Protein AF-A0A1R2AXI7-F1 (afdb_monomer_lite)

Foldseek 3Di:
DDLVVLLVQCVVWDWDQLQPDPDPPQKWWKFFPLLVVQSCCCSVNPHDHPVDDSAAGACVQVPDLDHDPVGIITTDPSNVVSRCVVHNDYDIDMFGRDPSDTDSDWAWEWEEEPNPDTDIDTDHQQAFVVVVLVVVCVVVVHDSVFKWKWWADPVRDTHTDDHDRGGNVVVPDHHHTYMYIYTDDDPPPPPPPPPPDDDDDDDDDDDDDDDDDDPDDPDDDDDDDDDDDDDDDDDDDDDDDDDDPPVVVVVVVVVVVVVVVVVVVVVVVVVVVVVVVVVVVVVVVVVVD

Secondary structure (DSSP, 8-state):
--HHHHHHHHHHSPPB-GGG---S--EEEEEEHHHHHHHHHHHTSSS--------SB--GGG-SSS--GGGEEEE-HHHHHHHHHHH-BS--EEEEEETTEEE---EEEEEEETTEEEEEEEE-TTSBHHHHHHHHHHHTT--GGGEEEEEE-TT--EEEPPP-SSBTTTTT--TT-EEEEEE---S------------------SS-S-----------------------------------HHHHHHHHHHHHHHHHHHHHHHHHHHHHHHHHHHHHHHHHHHS--

Structure (mmCIF, N/CA/C/O backbone):
data_AF-A0A1R2AXI7-F1
#
_entry.id   AF-A0A1R2AXI7-F1
#
loop_
_atom_site.group_PDB
_atom_site.id
_atom_site.type_symbol
_atom_site.label_atom_id
_atom_site.label_alt_id
_atom_site.label_comp_id
_atom_site.label_asym_id
_atom_site.label_entity_id
_atom_site.label_seq_id
_atom_site.pdbx_PDB_ins_code
_atom_site.Cartn_x
_atom_site.Cartn_y
_atom_site.Cartn_z
_atom_site.occupancy
_atom_site.B_iso_or_equiv
_atom_site.auth_seq_id
_atom_site.auth_comp_id
_atom_site.auth_asym_id
_atom_site.auth_atom_id
_atom_site.pdbx_PDB_model_num
ATOM 1 N N . MET A 1 1 ? 21.998 12.317 -14.230 1.00 77.62 1 MET A N 1
ATOM 2 C CA . MET A 1 1 ? 22.363 11.295 -13.225 1.00 77.62 1 MET A CA 1
ATOM 3 C C . MET A 1 1 ? 22.871 10.063 -13.954 1.00 77.62 1 MET A C 1
ATOM 5 O O . MET A 1 1 ? 22.280 9.721 -14.970 1.00 77.62 1 MET A O 1
ATOM 9 N N . ASP A 1 2 ? 23.938 9.435 -13.465 1.00 90.31 2 ASP A N 1
ATOM 10 C CA . ASP A 1 2 ? 24.559 8.255 -14.083 1.00 90.31 2 ASP A CA 1
ATOM 11 C C . ASP A 1 2 ? 23.604 7.040 -14.104 1.00 90.31 2 ASP A C 1
ATOM 13 O O . ASP A 1 2 ? 22.980 6.707 -13.092 1.00 90.31 2 ASP A O 1
ATOM 17 N N . LEU A 1 3 ? 23.478 6.388 -15.265 1.00 90.81 3 LEU A N 1
ATOM 18 C CA . LEU A 1 3 ? 22.616 5.219 -15.475 1.00 90.81 3 LEU A CA 1
ATOM 19 C C . LEU A 1 3 ? 23.109 3.986 -14.712 1.00 90.81 3 LEU A C 1
ATOM 21 O O . LEU A 1 3 ? 22.293 3.178 -14.261 1.00 90.81 3 LEU A O 1
ATOM 25 N N . SER A 1 4 ? 24.424 3.858 -14.519 1.00 90.06 4 SER A N 1
ATOM 26 C CA . SER A 1 4 ? 25.018 2.768 -13.742 1.00 90.06 4 SER A CA 1
ATOM 27 C C . SER A 1 4 ? 24.584 2.840 -12.273 1.00 90.06 4 SER A C 1
ATOM 29 O O . SER A 1 4 ? 24.169 1.831 -11.696 1.00 90.06 4 SER A O 1
ATOM 31 N N . ILE A 1 5 ? 24.550 4.054 -11.712 1.00 92.56 5 ILE A N 1
ATOM 32 C CA . ILE A 1 5 ? 24.070 4.328 -10.354 1.00 92.56 5 ILE A CA 1
ATOM 33 C C . ILE A 1 5 ? 22.578 4.009 -10.247 1.00 92.56 5 ILE A C 1
ATOM 35 O O . ILE A 1 5 ? 22.169 3.306 -9.323 1.00 92.56 5 ILE A O 1
ATOM 39 N N . GLN A 1 6 ? 21.759 4.458 -11.206 1.00 92.38 6 GLN A N 1
ATOM 40 C CA . GLN A 1 6 ? 20.322 4.152 -11.201 1.00 92.38 6 GLN A CA 1
ATOM 41 C C . GLN A 1 6 ? 20.060 2.641 -11.198 1.00 92.38 6 GLN A C 1
ATOM 43 O O . GLN A 1 6 ? 19.229 2.148 -10.429 1.00 92.38 6 GLN A O 1
ATOM 48 N N . LYS A 1 7 ? 20.801 1.898 -12.028 1.00 91.75 7 LYS A N 1
ATOM 49 C CA . LYS A 1 7 ? 20.721 0.438 -12.109 1.00 91.75 7 LYS A CA 1
ATOM 50 C C . LYS A 1 7 ? 21.139 -0.219 -10.795 1.00 91.75 7 LYS A C 1
ATOM 52 O O . LYS A 1 7 ? 20.404 -1.073 -10.308 1.00 91.75 7 LYS A O 1
ATOM 57 N N . SER A 1 8 ? 22.269 0.189 -10.215 1.00 93.25 8 SER A N 1
ATOM 58 C CA . SER A 1 8 ? 22.769 -0.353 -8.943 1.00 93.25 8 SER A CA 1
ATOM 59 C C . SER A 1 8 ? 21.760 -0.155 -7.813 1.00 93.25 8 SER A C 1
ATOM 61 O O . SER A 1 8 ? 21.325 -1.122 -7.193 1.00 93.25 8 SER A O 1
ATOM 63 N N . LEU A 1 9 ? 21.285 1.077 -7.626 1.00 93.25 9 LEU A N 1
ATOM 64 C CA . LEU A 1 9 ? 20.302 1.402 -6.593 1.00 93.25 9 LEU A CA 1
ATOM 65 C C . LEU A 1 9 ? 18.975 0.654 -6.805 1.00 93.25 9 LEU A C 1
ATOM 67 O O . LEU A 1 9 ? 18.306 0.267 -5.854 1.00 93.25 9 LEU A O 1
ATOM 71 N N . THR A 1 10 ? 18.564 0.417 -8.046 1.00 93.06 10 THR A N 1
ATOM 72 C CA . THR A 1 10 ? 17.334 -0.348 -8.305 1.00 93.06 10 THR A CA 1
ATOM 73 C C . THR A 1 10 ? 17.532 -1.852 -8.081 1.00 93.06 10 THR A C 1
ATOM 75 O O . THR A 1 10 ? 16.575 -2.553 -7.775 1.00 93.06 10 THR A O 1
ATOM 78 N N . LYS A 1 11 ? 18.762 -2.373 -8.186 1.00 93.19 11 LYS A N 1
ATOM 79 C CA . LYS A 1 11 ? 19.083 -3.769 -7.837 1.00 93.19 11 LYS A CA 1
ATOM 80 C C . LYS A 1 11 ? 19.120 -4.022 -6.330 1.00 93.19 11 LYS A C 1
ATOM 82 O O . LYS A 1 11 ? 18.802 -5.128 -5.920 1.00 93.19 11 LYS A O 1
ATOM 87 N N . GLU A 1 12 ? 19.463 -3.020 -5.522 1.00 91.56 12 GLU A N 1
ATOM 88 C CA . GLU A 1 12 ? 19.395 -3.115 -4.051 1.00 91.56 12 GLU A CA 1
ATOM 89 C C . GLU A 1 12 ? 17.963 -3.323 -3.537 1.00 91.56 12 GLU A C 1
ATOM 91 O O . GLU A 1 12 ? 17.759 -3.916 -2.483 1.00 91.56 12 GLU A O 1
ATOM 96 N N . ALA A 1 13 ? 16.970 -2.811 -4.267 1.00 89.94 13 ALA A N 1
ATOM 97 C CA . ALA A 1 13 ? 15.555 -2.916 -3.932 1.00 89.94 13 ALA A CA 1
ATOM 98 C C . ALA A 1 13 ? 14.754 -3.234 -5.211 1.00 89.94 13 ALA A C 1
ATOM 100 O O . ALA A 1 13 ? 14.132 -2.338 -5.797 1.00 89.94 13 ALA A O 1
ATOM 101 N N . PRO A 1 14 ? 14.817 -4.488 -5.692 1.00 91.94 14 PRO A N 1
ATOM 102 C CA . PRO A 1 14 ? 14.241 -4.871 -6.974 1.00 91.94 14 PRO A CA 1
ATOM 103 C C . PRO A 1 14 ? 12.705 -4.850 -6.942 1.00 91.94 14 PRO A C 1
ATOM 105 O O . PRO A 1 14 ? 12.103 -4.772 -5.865 1.00 91.94 14 PRO A O 1
ATOM 108 N N . PRO A 1 15 ? 12.052 -4.926 -8.116 1.00 92.62 15 PRO A N 1
ATOM 109 C CA . PRO A 1 15 ? 10.625 -5.199 -8.192 1.00 92.62 15 PRO A CA 1
ATOM 110 C C . PRO A 1 15 ? 10.227 -6.433 -7.382 1.00 92.62 15 PRO A C 1
ATOM 112 O O . PRO A 1 15 ? 10.963 -7.415 -7.300 1.00 92.62 15 PRO A O 1
ATOM 115 N N . ILE A 1 16 ? 9.046 -6.352 -6.785 1.00 91.19 16 ILE A N 1
ATOM 116 C CA . ILE A 1 16 ? 8.474 -7.373 -5.920 1.00 91.19 16 ILE A CA 1
ATOM 117 C C . ILE A 1 16 ? 7.647 -8.334 -6.766 1.00 91.19 16 ILE A C 1
ATOM 119 O O . ILE A 1 16 ? 6.799 -7.902 -7.549 1.00 91.19 16 ILE A O 1
ATOM 123 N N . VAL A 1 17 ? 7.855 -9.626 -6.537 1.00 88.12 17 VAL A N 1
ATOM 124 C CA . VAL A 1 17 ? 6.959 -10.697 -6.973 1.00 88.12 17 VAL A CA 1
ATOM 125 C C . VAL A 1 17 ? 6.031 -11.003 -5.789 1.00 88.12 17 VAL A C 1
ATOM 127 O O . VAL A 1 17 ? 6.539 -11.436 -4.751 1.00 88.12 17 VAL A O 1
ATOM 130 N N . PRO A 1 18 ? 4.719 -10.700 -5.869 1.00 84.94 18 PRO A N 1
ATOM 131 C CA . PRO A 1 18 ? 3.787 -10.827 -4.741 1.00 84.94 18 PRO A CA 1
ATOM 132 C C . PRO A 1 18 ? 3.836 -12.191 -4.035 1.00 84.94 18 PRO A C 1
ATOM 134 O O . PRO A 1 18 ? 3.823 -12.256 -2.804 1.00 84.94 18 PRO A O 1
ATOM 137 N N . GLU A 1 19 ? 3.979 -13.261 -4.815 1.00 82.94 19 GLU A N 1
ATOM 138 C CA . GLU A 1 19 ? 3.996 -14.660 -4.377 1.00 82.94 19 GLU A CA 1
ATOM 139 C C . GLU A 1 19 ? 5.193 -15.000 -3.490 1.00 82.94 19 GLU A C 1
ATOM 141 O O . GLU A 1 19 ? 5.096 -15.864 -2.625 1.00 82.94 19 GLU A O 1
ATOM 146 N N . SER A 1 20 ? 6.325 -14.324 -3.685 1.00 77.44 20 SER A N 1
ATOM 147 C CA . SER A 1 20 ? 7.562 -14.586 -2.944 1.00 77.44 20 SER A CA 1
ATOM 148 C C . SER A 1 20 ? 7.884 -13.494 -1.926 1.00 77.44 20 SER A C 1
ATOM 150 O O . SER A 1 20 ? 8.997 -13.445 -1.399 1.00 77.44 20 SER A O 1
ATOM 152 N N . TYR A 1 21 ? 6.966 -12.553 -1.705 1.00 75.19 21 TYR A N 1
ATOM 153 C CA . TYR A 1 21 ? 7.229 -11.396 -0.866 1.00 75.19 21 TYR A CA 1
ATOM 154 C C . TYR A 1 21 ? 6.902 -11.679 0.598 1.00 75.19 21 TYR A C 1
ATOM 156 O O . TYR A 1 21 ? 5.747 -11.618 1.010 1.00 75.19 21 TYR A O 1
ATOM 164 N N . ASP A 1 22 ? 7.943 -11.939 1.382 1.00 66.81 22 ASP A N 1
ATOM 165 C CA . ASP A 1 22 ? 7.868 -12.154 2.832 1.00 66.81 22 ASP A CA 1
ATOM 166 C C . ASP A 1 22 ? 8.350 -10.915 3.609 1.00 66.81 22 ASP A C 1
ATOM 168 O O . ASP A 1 22 ? 9.234 -10.966 4.464 1.00 66.81 22 ASP A O 1
ATOM 172 N N . SER A 1 23 ? 7.853 -9.732 3.235 1.00 65.81 23 SER A N 1
ATOM 173 C CA . SER A 1 23 ? 8.251 -8.493 3.907 1.00 65.81 23 SER A CA 1
ATOM 174 C C . SER A 1 23 ? 7.263 -8.069 4.981 1.00 65.81 23 SER A C 1
ATOM 176 O O . SER A 1 23 ? 6.046 -8.145 4.822 1.00 65.81 23 SER A O 1
ATOM 178 N N . SER A 1 24 ? 7.807 -7.457 6.033 1.00 62.97 24 SER A N 1
ATOM 179 C CA . SER A 1 24 ? 7.033 -6.679 7.005 1.00 62.97 24 SER A CA 1
ATOM 180 C C . SER A 1 24 ? 6.313 -5.463 6.390 1.00 62.97 24 SER A C 1
ATOM 182 O O . SER A 1 24 ? 5.380 -4.922 6.999 1.00 62.97 24 SER A O 1
ATOM 184 N N . GLU A 1 25 ? 6.729 -5.004 5.202 1.00 66.06 25 GLU A N 1
ATOM 185 C CA . GLU A 1 25 ? 6.050 -3.931 4.476 1.00 66.06 25 GLU A CA 1
ATOM 186 C C . GLU A 1 25 ? 4.776 -4.455 3.798 1.00 66.06 25 GLU A C 1
ATOM 188 O O . GLU A 1 25 ? 4.807 -5.031 2.720 1.00 66.06 25 GLU A O 1
ATOM 193 N N . LYS A 1 26 ? 3.614 -4.180 4.397 1.00 81.06 26 LYS A N 1
ATOM 194 C CA . LYS A 1 26 ? 2.299 -4.561 3.840 1.00 81.06 26 LYS A CA 1
ATOM 195 C C . LYS A 1 26 ? 1.820 -3.680 2.685 1.00 81.06 26 LYS A C 1
ATOM 197 O O . LYS A 1 26 ? 0.709 -3.868 2.204 1.00 81.06 26 LYS A O 1
ATOM 202 N N . GLU A 1 27 ? 2.606 -2.684 2.275 1.00 89.19 27 GLU A N 1
ATOM 203 C CA . GLU A 1 27 ? 2.241 -1.726 1.228 1.00 89.19 27 GLU A CA 1
ATOM 204 C C . GLU A 1 27 ? 3.286 -1.713 0.116 1.00 89.19 27 GLU A C 1
ATOM 206 O O . GLU A 1 27 ? 4.464 -1.464 0.371 1.00 89.19 27 GLU A O 1
ATOM 211 N N . VAL A 1 28 ? 2.833 -1.862 -1.126 1.00 93.06 28 VAL A N 1
ATOM 212 C CA . VAL A 1 28 ? 3.681 -1.797 -2.319 1.00 93.06 28 VAL A CA 1
ATOM 213 C C . VAL A 1 28 ? 3.217 -0.690 -3.262 1.00 93.06 28 VAL A C 1
ATOM 215 O O . VAL A 1 28 ? 2.074 -0.219 -3.221 1.00 93.06 28 VAL A O 1
ATOM 218 N N . MET A 1 29 ? 4.139 -0.228 -4.100 1.00 94.38 29 MET A N 1
ATOM 219 C CA . MET A 1 29 ? 3.897 0.804 -5.102 1.00 94.38 29 MET A CA 1
ATOM 220 C C . MET A 1 29 ? 3.707 0.157 -6.469 1.00 94.38 29 MET A C 1
ATOM 222 O O . MET A 1 29 ? 4.533 -0.653 -6.870 1.00 94.38 29 MET A O 1
ATOM 226 N N . LEU A 1 30 ? 2.661 0.532 -7.202 1.00 95.75 30 LEU A N 1
ATOM 227 C CA . LEU A 1 30 ? 2.458 0.040 -8.563 1.00 95.75 30 LEU A CA 1
ATOM 228 C C . LEU A 1 30 ? 3.064 0.997 -9.585 1.00 95.75 30 LEU A C 1
ATOM 230 O O . LEU A 1 30 ? 2.905 2.221 -9.490 1.00 95.75 30 LEU A O 1
ATOM 234 N N . LEU A 1 31 ? 3.739 0.423 -10.576 1.00 96.81 31 LEU A N 1
ATOM 235 C CA . LEU A 1 31 ? 4.327 1.140 -11.700 1.00 96.81 31 LEU A CA 1
ATOM 236 C C . LEU A 1 31 ? 3.889 0.493 -13.013 1.00 96.81 31 LEU A C 1
ATOM 238 O O . LEU A 1 31 ? 3.900 -0.727 -13.136 1.00 96.81 31 LEU A O 1
ATOM 242 N N . SER A 1 32 ? 3.530 1.320 -13.992 1.00 97.19 32 SER A N 1
ATOM 243 C CA . SER A 1 32 ? 3.195 0.880 -15.347 1.00 97.19 32 SER A CA 1
ATOM 244 C C . SER A 1 32 ? 4.331 0.059 -15.955 1.00 97.19 32 SER A C 1
ATOM 246 O O . SER A 1 32 ? 5.458 0.551 -16.080 1.00 97.19 32 SER A O 1
ATOM 248 N N . LYS A 1 33 ? 4.019 -1.168 -16.384 1.00 96.69 33 LYS A N 1
ATOM 249 C CA . LYS A 1 33 ? 4.986 -2.066 -17.023 1.00 96.69 33 LYS A CA 1
ATOM 250 C C . LYS A 1 33 ? 5.530 -1.464 -18.319 1.00 96.69 33 LYS A C 1
ATOM 252 O O . LYS A 1 33 ? 6.729 -1.484 -18.543 1.00 96.69 33 LYS A O 1
ATOM 257 N N . ILE A 1 34 ? 4.683 -0.782 -19.094 1.00 96.38 34 ILE A N 1
ATOM 258 C CA . ILE A 1 34 ? 5.095 -0.078 -20.322 1.00 96.38 34 ILE A CA 1
ATOM 259 C C . ILE A 1 34 ? 6.189 0.956 -20.032 1.00 96.38 34 ILE A C 1
ATOM 261 O O . ILE A 1 34 ? 7.144 1.092 -20.797 1.00 96.38 34 ILE A O 1
ATOM 265 N N . TRP A 1 35 ? 6.045 1.727 -18.951 1.00 97.12 35 TRP A N 1
ATOM 266 C CA . TRP A 1 35 ? 7.070 2.702 -18.581 1.00 97.12 35 TRP A CA 1
ATOM 267 C C . TRP A 1 35 ? 8.325 2.006 -18.048 1.00 97.12 35 TRP A C 1
ATOM 269 O O . TRP A 1 35 ? 9.440 2.373 -18.420 1.00 97.12 35 TRP A O 1
ATOM 279 N N . TRP A 1 36 ? 8.145 0.978 -17.217 1.00 96.94 36 TRP A N 1
ATOM 280 C CA . TRP A 1 36 ? 9.242 0.188 -16.668 1.00 96.94 36 TRP A CA 1
ATOM 281 C C . TRP A 1 36 ? 10.108 -0.456 -17.754 1.00 96.94 36 TRP A C 1
ATOM 283 O O . TRP A 1 36 ? 11.331 -0.365 -17.687 1.00 96.94 36 TRP A O 1
ATOM 293 N N . ASP A 1 37 ? 9.496 -1.032 -18.784 1.00 96.62 37 ASP A N 1
ATOM 294 C CA . ASP A 1 37 ? 10.203 -1.680 -19.888 1.00 96.62 37 ASP A CA 1
ATOM 295 C C . ASP A 1 37 ? 11.031 -0.664 -20.687 1.00 96.62 37 ASP A C 1
ATOM 297 O O . ASP A 1 37 ? 12.186 -0.926 -21.031 1.00 96.62 37 ASP A O 1
ATOM 301 N N . LYS A 1 38 ? 10.503 0.552 -20.897 1.00 96.75 38 LYS A N 1
ATOM 302 C CA . LYS A 1 38 ? 11.272 1.661 -21.488 1.00 96.75 38 LYS A CA 1
ATOM 303 C C . LYS A 1 38 ? 12.451 2.063 -20.607 1.00 96.75 38 LYS A C 1
ATOM 305 O O . LYS A 1 38 ? 13.546 2.285 -21.115 1.00 96.75 38 LYS A O 1
ATOM 310 N N . TRP A 1 39 ? 12.256 2.143 -19.291 1.00 96.81 39 TRP A N 1
ATOM 311 C CA . TRP A 1 39 ? 13.337 2.468 -18.360 1.00 96.81 39 TRP A CA 1
ATOM 312 C C . TRP A 1 39 ? 14.409 1.368 -18.325 1.00 96.81 39 TRP A C 1
ATOM 314 O O . TRP A 1 39 ? 15.607 1.667 -18.321 1.00 96.81 39 TRP A O 1
ATOM 324 N N . CYS A 1 40 ? 14.003 0.099 -18.380 1.00 96.62 40 CYS A N 1
ATOM 325 C CA . CYS A 1 40 ? 14.902 -1.043 -18.505 1.00 96.62 40 CYS A CA 1
ATOM 326 C C . CYS A 1 40 ? 15.716 -0.983 -19.803 1.00 96.62 40 CYS A C 1
ATOM 328 O O . CYS A 1 40 ? 16.935 -1.157 -19.763 1.00 96.62 40 CYS A O 1
ATOM 330 N N . ALA A 1 41 ? 15.068 -0.662 -20.929 1.00 96.38 41 ALA A N 1
ATOM 331 C CA . ALA A 1 41 ? 15.718 -0.440 -22.220 1.00 96.38 41 ALA A CA 1
ATOM 332 C C . ALA A 1 41 ? 16.677 0.750 -22.204 1.00 96.38 41 ALA A C 1
ATOM 334 O O . ALA A 1 41 ? 17.693 0.732 -22.890 1.00 96.38 41 ALA A O 1
ATOM 335 N N . TYR A 1 42 ? 16.367 1.796 -21.447 1.00 96.38 42 TYR A N 1
ATOM 336 C CA . TYR A 1 42 ? 17.205 2.982 -21.343 1.00 96.38 42 TYR A CA 1
ATOM 337 C C . TYR A 1 42 ? 18.466 2.718 -20.519 1.00 96.38 42 TYR A C 1
ATOM 339 O O . TYR A 1 42 ? 19.586 2.944 -20.974 1.00 96.38 42 TYR A O 1
ATOM 347 N N . THR A 1 43 ? 18.290 2.189 -19.310 1.00 95.25 43 THR A N 1
ATOM 348 C CA . THR A 1 43 ? 19.375 1.957 -18.342 1.00 95.25 43 THR A CA 1
ATOM 349 C C . THR A 1 43 ? 20.166 0.679 -18.608 1.00 95.25 43 THR A C 1
ATOM 351 O O . THR A 1 43 ? 21.226 0.464 -18.019 1.00 95.25 43 THR A O 1
ATOM 354 N N . GLY A 1 44 ? 19.643 -0.193 -19.468 1.00 94.50 44 GLY A N 1
ATOM 355 C CA . GLY A 1 44 ? 20.162 -1.532 -19.681 1.00 94.50 44 GLY A CA 1
ATOM 356 C C . GLY A 1 44 ? 20.038 -2.413 -18.434 1.00 94.50 44 GLY A C 1
ATOM 357 O O . GLY A 1 44 ? 20.971 -3.142 -18.090 1.00 94.50 44 GLY A O 1
ATOM 358 N N . TYR A 1 45 ? 18.940 -2.283 -17.680 1.00 93.94 45 TYR A N 1
ATOM 359 C CA . TYR A 1 45 ? 18.760 -2.945 -16.381 1.00 93.94 45 TYR A CA 1
ATOM 360 C C . TYR A 1 45 ? 18.827 -4.476 -16.495 1.00 93.94 45 TYR A C 1
ATOM 362 O O . TYR A 1 45 ? 19.643 -5.108 -15.817 1.00 93.94 45 TYR A O 1
ATOM 370 N N . ASN A 1 46 ? 18.027 -5.041 -17.399 1.00 91.31 46 ASN A N 1
ATOM 371 C CA . ASN A 1 46 ? 17.896 -6.473 -17.696 1.00 91.31 46 ASN A CA 1
ATOM 372 C C . ASN A 1 46 ? 18.048 -6.796 -19.199 1.00 91.31 46 ASN A C 1
ATOM 374 O O . ASN A 1 46 ? 17.889 -7.944 -19.596 1.00 91.31 46 ASN A O 1
ATOM 378 N N . GLN A 1 47 ? 18.363 -5.798 -20.026 1.00 91.69 47 GLN A N 1
ATOM 379 C CA . GLN A 1 47 ? 18.534 -5.918 -21.476 1.00 91.69 47 GLN A CA 1
ATOM 380 C C . GLN A 1 47 ? 19.605 -4.929 -21.971 1.00 91.69 47 GLN A C 1
ATOM 382 O O . GLN A 1 47 ? 20.044 -4.087 -21.185 1.00 91.69 47 GLN A O 1
ATOM 387 N N . PRO A 1 48 ? 20.068 -5.001 -23.232 1.00 92.12 48 PRO A N 1
ATOM 388 C CA . PRO A 1 48 ? 20.990 -4.010 -23.786 1.00 92.12 48 PRO A CA 1
ATOM 389 C C . PRO A 1 48 ? 20.401 -2.592 -23.768 1.00 92.12 48 PRO A C 1
ATOM 391 O O . PRO A 1 48 ? 19.204 -2.406 -24.000 1.00 92.12 48 PRO A O 1
ATOM 394 N N . SER A 1 49 ? 21.242 -1.590 -23.492 1.00 94.62 49 SER A N 1
ATOM 395 C CA . SER A 1 49 ? 20.802 -0.192 -23.480 1.00 94.62 49 SER A CA 1
ATOM 396 C C . SER A 1 49 ? 20.538 0.312 -24.899 1.00 94.62 49 SER A C 1
ATOM 398 O O . SER A 1 49 ? 21.340 0.113 -25.808 1.00 94.62 49 SER A O 1
ATOM 400 N N . THR A 1 50 ? 19.415 1.002 -25.063 1.00 93.00 50 THR A N 1
ATOM 401 C CA . THR A 1 50 ? 18.992 1.664 -26.305 1.00 93.00 50 THR A CA 1
ATOM 402 C C . THR A 1 50 ? 19.314 3.159 -26.311 1.00 93.00 50 THR A C 1
ATOM 404 O O . THR A 1 50 ? 19.181 3.808 -27.343 1.00 93.00 50 THR A O 1
ATOM 407 N N . GLY A 1 51 ? 19.682 3.738 -25.161 1.00 90.31 51 GLY A N 1
ATOM 408 C CA . GLY A 1 51 ? 19.882 5.184 -24.994 1.00 90.31 51 GLY A CA 1
ATOM 409 C C . GLY A 1 51 ? 18.607 6.040 -25.079 1.00 90.31 51 GLY A C 1
ATOM 410 O O . GLY A 1 51 ? 18.667 7.241 -24.818 1.00 90.31 51 GLY A O 1
ATOM 411 N N . LEU A 1 52 ? 17.444 5.449 -25.380 1.00 92.88 52 LEU A N 1
ATOM 412 C CA . LEU A 1 52 ? 16.169 6.159 -25.484 1.00 92.88 52 LEU A CA 1
ATOM 413 C C . LEU A 1 52 ? 15.577 6.427 -24.100 1.00 92.88 52 LEU A C 1
ATOM 415 O O . LEU A 1 52 ? 15.209 5.500 -23.386 1.00 92.88 52 LEU A O 1
ATOM 419 N N . ASN A 1 53 ? 15.469 7.700 -23.724 1.00 94.12 53 ASN A N 1
ATOM 420 C CA . ASN A 1 53 ? 14.941 8.107 -22.423 1.00 94.12 53 ASN A CA 1
ATOM 421 C C . ASN A 1 53 ? 13.453 7.701 -22.278 1.00 94.12 53 ASN A C 1
ATOM 423 O O . ASN A 1 53 ? 12.665 7.993 -23.181 1.00 94.12 53 ASN A O 1
ATOM 427 N N . PRO A 1 54 ? 13.033 7.073 -21.157 1.00 95.94 54 PRO A N 1
ATOM 428 C CA . PRO A 1 54 ? 11.642 6.657 -20.949 1.00 95.94 54 PRO A CA 1
ATOM 429 C C . PRO A 1 54 ? 10.661 7.829 -20.794 1.00 95.94 54 PRO A C 1
ATOM 431 O O . PRO A 1 54 ? 9.449 7.628 -20.906 1.00 95.94 54 PRO A O 1
ATOM 434 N N . GLY A 1 55 ? 11.168 9.037 -20.536 1.00 95.81 55 GLY A N 1
ATOM 435 C CA . GLY A 1 55 ? 10.369 10.204 -20.185 1.00 95.81 55 GLY A CA 1
ATOM 436 C C . GLY A 1 55 ? 9.781 10.110 -18.770 1.00 95.81 55 GLY A C 1
ATOM 437 O O . GLY A 1 55 ? 10.142 9.217 -17.996 1.00 95.81 55 GLY A O 1
ATOM 438 N N . PRO A 1 56 ? 8.871 11.030 -18.409 1.00 97.00 56 PRO A N 1
ATOM 439 C CA . PRO A 1 56 ? 8.224 11.032 -17.101 1.00 97.00 56 PRO A CA 1
ATOM 440 C C . PRO A 1 56 ? 7.416 9.759 -16.839 1.00 97.00 56 PRO A C 1
ATOM 442 O O . PRO A 1 56 ? 6.868 9.163 -17.771 1.00 97.00 56 PRO A O 1
ATOM 445 N N . ILE A 1 57 ? 7.301 9.363 -15.568 1.00 97.44 57 ILE A N 1
ATOM 446 C CA . ILE A 1 57 ? 6.501 8.196 -15.173 1.00 97.44 57 ILE A CA 1
ATOM 447 C C . ILE A 1 57 ? 5.047 8.413 -15.598 1.00 97.44 57 ILE A C 1
ATOM 449 O O . ILE A 1 57 ? 4.442 9.437 -15.280 1.00 97.44 57 ILE A O 1
ATOM 453 N N . ASN A 1 58 ? 4.464 7.428 -16.285 1.00 95.19 58 ASN A N 1
ATOM 454 C CA . ASN A 1 58 ? 3.054 7.444 -16.664 1.00 95.19 58 ASN A CA 1
ATOM 455 C C . ASN A 1 58 ? 2.320 6.203 -16.138 1.00 95.19 58 ASN A C 1
ATOM 457 O O . ASN A 1 58 ? 2.385 5.126 -16.728 1.00 95.19 58 ASN A O 1
ATOM 461 N N . ASN A 1 59 ? 1.574 6.399 -15.049 1.00 95.88 59 ASN A N 1
ATOM 462 C CA . ASN A 1 59 ? 0.738 5.381 -14.411 1.00 95.88 59 ASN A CA 1
ATOM 463 C C . ASN A 1 59 ? -0.748 5.457 -14.799 1.00 95.88 59 ASN A C 1
ATOM 465 O O . ASN A 1 59 ? -1.535 4.666 -14.288 1.00 95.88 59 ASN A O 1
ATOM 469 N N . HIS A 1 60 ? -1.157 6.360 -15.697 1.00 92.81 60 HIS A N 1
ATOM 470 C CA . HIS A 1 60 ? -2.566 6.472 -16.096 1.00 92.81 60 HIS A CA 1
ATOM 471 C C . HIS A 1 60 ? -3.201 5.152 -16.574 1.00 92.81 60 HIS A C 1
ATOM 473 O O . HIS A 1 60 ? -4.322 4.879 -16.145 1.00 92.81 60 HIS A O 1
ATOM 479 N N . PRO A 1 61 ? -2.520 4.296 -17.369 1.00 91.19 61 PRO A N 1
ATOM 480 C CA . PRO A 1 61 ? -3.105 3.031 -17.828 1.00 91.19 61 PRO A CA 1
ATOM 481 C C . PRO A 1 61 ? -3.472 2.076 -16.691 1.00 91.19 61 PRO A C 1
ATOM 483 O O . PRO A 1 61 ? -4.381 1.269 -16.829 1.00 91.19 61 PRO A O 1
ATOM 486 N N . ILE A 1 62 ? -2.777 2.192 -15.558 1.00 93.75 62 ILE A N 1
ATOM 487 C CA . ILE A 1 62 ? -2.964 1.321 -14.404 1.00 93.75 62 ILE A CA 1
ATOM 488 C C . ILE A 1 62 ? -3.767 2.004 -13.304 1.00 93.75 62 ILE A C 1
ATOM 490 O O . ILE A 1 62 ? -3.761 1.501 -12.194 1.00 93.75 62 ILE A O 1
ATOM 494 N N . CYS A 1 63 ? -4.427 3.143 -13.552 1.00 89.12 63 CYS A N 1
ATOM 495 C CA . CYS A 1 63 ? -5.253 3.891 -12.590 1.00 89.12 63 CYS A CA 1
ATOM 496 C C . CYS A 1 63 ? -6.741 3.477 -12.584 1.00 89.12 63 CYS A C 1
ATOM 498 O O . CYS A 1 63 ? -7.612 4.298 -12.318 1.00 89.12 63 CYS A O 1
ATOM 500 N N . THR A 1 64 ? -7.045 2.208 -12.851 1.00 89.06 64 THR A N 1
ATOM 501 C CA . THR A 1 64 ? -8.403 1.626 -12.805 1.00 89.06 64 THR A CA 1
ATOM 502 C C . THR A 1 64 ? -8.656 0.897 -11.481 1.00 89.06 64 THR A C 1
ATOM 504 O O . THR A 1 64 ? -7.701 0.606 -10.774 1.00 89.06 64 THR A O 1
ATOM 507 N N . SER A 1 65 ? -9.893 0.574 -11.090 1.00 87.50 65 SER A N 1
ATOM 508 C CA . SER A 1 65 ? -10.123 -0.129 -9.809 1.00 87.50 65 SER A CA 1
ATOM 509 C C . SER A 1 65 ? -9.356 -1.454 -9.745 1.00 87.50 65 SER A C 1
ATOM 511 O O . SER A 1 65 ? -8.525 -1.619 -8.860 1.00 87.50 65 SER A O 1
ATOM 513 N N . ASN A 1 66 ? -9.495 -2.293 -10.775 1.00 90.19 66 ASN A N 1
ATOM 514 C CA . ASN A 1 66 ? -8.778 -3.559 -10.927 1.00 90.19 66 ASN A CA 1
ATOM 515 C C . ASN A 1 66 ? -7.951 -3.529 -12.225 1.00 90.19 66 ASN A C 1
ATOM 517 O O . ASN A 1 66 ? -8.509 -3.738 -13.304 1.00 90.19 66 ASN A O 1
ATOM 521 N N . PRO A 1 67 ? -6.656 -3.176 -12.158 1.00 92.94 67 PRO A N 1
ATOM 522 C CA . PRO A 1 67 ? -5.782 -3.166 -13.317 1.00 92.94 67 PRO A CA 1
ATOM 523 C C . PRO A 1 67 ? -5.380 -4.599 -13.671 1.00 92.94 67 PRO A C 1
ATOM 525 O O . PRO A 1 67 ? -5.271 -5.456 -12.797 1.00 92.94 67 PRO A O 1
ATOM 528 N N . ASP A 1 68 ? -5.135 -4.837 -14.955 1.00 93.00 68 ASP A N 1
ATOM 529 C CA . ASP A 1 68 ? -4.626 -6.117 -15.447 1.00 93.00 68 ASP A CA 1
ATOM 530 C C . ASP A 1 68 ? -3.275 -6.440 -14.768 1.00 93.00 68 ASP A C 1
ATOM 532 O O . ASP A 1 68 ? -2.386 -5.577 -14.811 1.00 93.00 68 ASP A O 1
ATOM 536 N N . PRO A 1 69 ? -3.094 -7.623 -14.145 1.00 91.44 69 PRO A N 1
ATOM 537 C CA . PRO A 1 69 ? -1.825 -8.048 -13.553 1.00 91.44 69 PRO A CA 1
ATOM 538 C C . PRO A 1 69 ? -0.610 -7.884 -14.471 1.00 91.44 69 PRO A C 1
ATOM 540 O O . PRO A 1 69 ? 0.472 -7.545 -13.993 1.00 91.44 69 PRO A O 1
ATOM 543 N N . ASP A 1 70 ? -0.789 -8.031 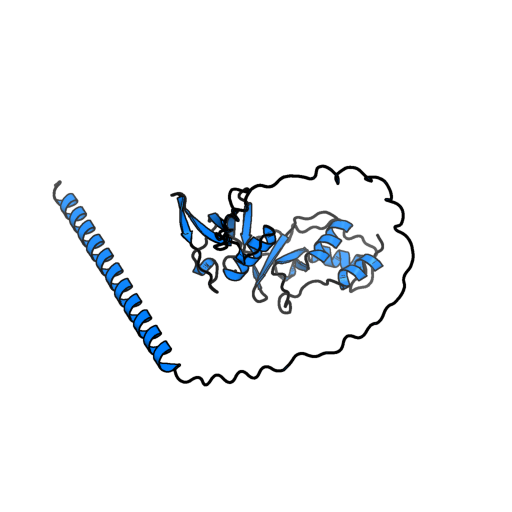-15.786 1.00 93.56 70 ASP A N 1
ATOM 544 C CA . ASP A 1 70 ? 0.295 -7.898 -16.764 1.00 93.56 70 ASP A CA 1
ATOM 545 C C . ASP A 1 70 ? 0.627 -6.444 -17.128 1.00 93.56 70 ASP A C 1
ATOM 547 O O . ASP A 1 70 ? 1.619 -6.180 -17.813 1.00 93.56 70 ASP A O 1
ATOM 551 N N . SER A 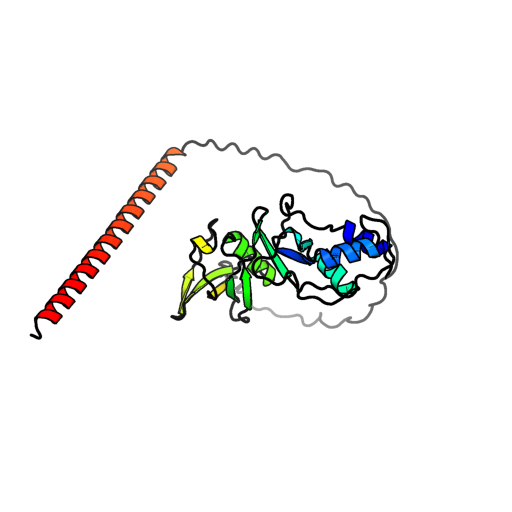1 71 ? -0.175 -5.479 -16.673 1.00 95.56 71 SER A N 1
ATOM 552 C CA . SER A 1 71 ? -0.011 -4.057 -17.001 1.00 95.56 71 SER A CA 1
ATOM 553 C C . SER A 1 71 ? 0.881 -3.287 -16.022 1.00 95.56 71 SER A C 1
ATOM 555 O O . SER A 1 71 ? 1.278 -2.151 -16.310 1.00 95.56 71 SER A O 1
ATOM 557 N N . TYR A 1 72 ? 1.231 -3.882 -14.879 1.00 96.00 72 TYR A N 1
ATOM 558 C CA . TYR A 1 72 ? 2.015 -3.232 -13.833 1.00 96.00 72 TYR A CA 1
ATOM 559 C C . TYR A 1 72 ? 3.114 -4.130 -13.264 1.00 96.00 72 TYR A C 1
ATOM 561 O O . TYR A 1 72 ? 3.128 -5.343 -13.432 1.00 96.00 72 TYR A O 1
ATOM 569 N N . ILE A 1 73 ? 4.034 -3.501 -12.540 1.00 95.88 73 ILE A N 1
ATOM 570 C CA . ILE A 1 73 ? 4.962 -4.169 -11.632 1.00 95.88 73 ILE A CA 1
ATOM 571 C C . ILE A 1 73 ? 4.785 -3.621 -10.215 1.00 95.88 73 ILE A C 1
ATOM 573 O O . ILE A 1 73 ? 4.379 -2.468 -10.027 1.00 95.88 73 ILE A O 1
ATOM 577 N N . CYS A 1 74 ? 5.113 -4.437 -9.215 1.00 95.38 74 CYS A N 1
ATOM 578 C CA . CYS A 1 74 ? 5.136 -4.014 -7.819 1.00 95.38 74 CYS A CA 1
ATOM 579 C C . CYS A 1 74 ? 6.541 -3.548 -7.443 1.00 95.38 74 CYS A C 1
ATOM 581 O O . CYS A 1 74 ? 7.529 -4.207 -7.750 1.00 95.38 74 CYS A O 1
ATOM 583 N N . LEU A 1 75 ? 6.643 -2.417 -6.756 1.00 94.31 75 LEU A N 1
ATOM 584 C CA . LEU A 1 75 ? 7.902 -1.834 -6.319 1.00 94.31 75 LEU A CA 1
ATOM 585 C C . LEU A 1 75 ? 7.908 -1.600 -4.806 1.00 94.31 75 LEU A C 1
ATOM 587 O O . LEU A 1 75 ? 6.904 -1.131 -4.253 1.00 94.31 75 LEU A O 1
ATOM 591 N N . PRO A 1 76 ? 9.062 -1.798 -4.145 1.00 92.81 76 PRO A N 1
ATOM 592 C CA . PRO A 1 76 ? 9.283 -1.283 -2.806 1.00 92.81 76 PRO A CA 1
ATOM 593 C C . PRO A 1 76 ? 9.144 0.242 -2.779 1.00 92.81 76 PRO A C 1
ATOM 595 O O . PRO A 1 76 ? 9.456 0.954 -3.746 1.00 92.81 76 PRO A O 1
ATOM 598 N N . LYS A 1 77 ? 8.739 0.782 -1.628 1.00 91.69 77 LYS A N 1
ATOM 599 C CA . LYS A 1 77 ? 8.549 2.230 -1.451 1.00 91.69 77 LYS A CA 1
ATOM 600 C C . LYS A 1 77 ? 9.821 3.034 -1.733 1.00 91.69 77 LYS A C 1
ATOM 602 O O . LYS A 1 77 ? 9.731 4.158 -2.233 1.00 91.69 77 LYS A O 1
ATOM 607 N N . ILE A 1 78 ? 10.990 2.487 -1.399 1.00 92.44 78 ILE A N 1
ATOM 608 C CA . ILE A 1 78 ? 12.284 3.137 -1.637 1.00 92.44 78 ILE A CA 1
ATOM 609 C C . ILE A 1 78 ? 12.593 3.252 -3.135 1.00 92.44 78 ILE A C 1
ATOM 611 O O . ILE A 1 78 ? 12.991 4.321 -3.596 1.00 92.44 78 ILE A O 1
ATOM 615 N N . THR A 1 79 ? 12.320 2.204 -3.907 1.00 94.50 79 THR A N 1
ATOM 616 C CA . THR A 1 79 ? 12.554 2.155 -5.356 1.00 94.50 79 THR A CA 1
ATOM 617 C C . THR A 1 79 ? 11.644 3.124 -6.085 1.00 94.50 79 THR A C 1
ATOM 619 O O . THR A 1 79 ? 12.111 3.924 -6.891 1.00 94.50 79 THR A O 1
ATOM 622 N N . TRP A 1 80 ? 10.362 3.159 -5.710 1.00 95.00 80 TRP A N 1
ATOM 623 C CA . TRP A 1 80 ? 9.429 4.164 -6.218 1.00 95.00 80 TRP A CA 1
ATOM 624 C C . TRP A 1 80 ? 9.922 5.598 -5.964 1.00 95.00 80 TRP A C 1
ATOM 626 O O . TRP A 1 80 ? 9.910 6.427 -6.872 1.00 95.00 80 TRP A O 1
ATOM 636 N N . LYS A 1 81 ? 10.388 5.896 -4.740 1.00 94.62 81 LYS A N 1
ATOM 637 C CA . LYS A 1 81 ? 10.934 7.220 -4.390 1.00 94.62 81 LYS A CA 1
ATOM 638 C C . LYS A 1 81 ? 12.152 7.597 -5.237 1.00 94.62 81 LYS A C 1
ATOM 640 O O . LYS A 1 81 ? 12.282 8.758 -5.613 1.00 94.62 81 LYS A O 1
ATOM 645 N N . ARG A 1 82 ? 13.034 6.634 -5.520 1.00 95.38 82 ARG A N 1
ATOM 646 C CA . ARG A 1 82 ? 14.211 6.831 -6.377 1.00 95.38 82 ARG A CA 1
ATOM 647 C C . ARG A 1 82 ? 13.779 7.174 -7.808 1.00 95.38 82 ARG A C 1
ATOM 649 O O . ARG A 1 82 ? 14.130 8.242 -8.298 1.00 95.38 82 ARG A O 1
ATOM 656 N N . LEU A 1 83 ? 12.928 6.345 -8.419 1.00 95.44 83 LEU A N 1
ATOM 657 C CA . LEU A 1 83 ? 12.446 6.552 -9.791 1.00 95.44 83 LEU A CA 1
ATOM 658 C C . LEU A 1 83 ? 11.726 7.895 -9.965 1.00 95.44 83 LEU A C 1
ATOM 660 O O . LEU A 1 83 ? 12.020 8.627 -10.909 1.00 95.44 83 LEU A O 1
ATOM 664 N N . ILE A 1 84 ? 10.832 8.259 -9.039 1.00 95.06 84 ILE A N 1
ATOM 665 C CA . ILE A 1 84 ? 10.118 9.538 -9.135 1.00 95.06 84 ILE A CA 1
ATOM 666 C C . ILE A 1 84 ? 11.037 10.741 -8.910 1.00 95.06 84 ILE A C 1
ATOM 668 O O . ILE A 1 84 ? 10.818 11.787 -9.510 1.00 95.06 84 ILE A O 1
ATOM 672 N N . GLY A 1 85 ? 12.091 10.593 -8.101 1.00 94.75 85 GLY A N 1
ATOM 673 C CA . GLY A 1 85 ? 13.119 11.621 -7.943 1.00 94.75 85 GLY A CA 1
ATOM 674 C C . GLY A 1 85 ? 13.940 11.853 -9.214 1.00 94.75 85 GLY A C 1
ATOM 675 O O . GLY A 1 85 ? 14.448 12.952 -9.413 1.00 94.75 85 GLY A O 1
ATOM 676 N N . TRP A 1 86 ? 14.062 10.845 -10.082 1.00 95.31 86 TRP A N 1
ATOM 677 C CA . TRP A 1 86 ? 14.841 10.937 -11.321 1.00 95.31 86 TRP A CA 1
ATOM 678 C C . TRP A 1 86 ? 14.015 11.381 -12.528 1.00 95.31 86 TRP A C 1
ATOM 680 O O . TRP A 1 86 ? 14.518 12.143 -13.349 1.00 95.31 86 TRP A O 1
ATOM 690 N N . TYR A 1 87 ? 12.772 10.909 -12.642 1.00 95.31 87 TYR A N 1
ATOM 691 C CA . TYR A 1 87 ? 11.955 11.095 -13.848 1.00 95.31 87 TYR A CA 1
ATOM 692 C C . TYR A 1 87 ? 10.693 11.936 -13.626 1.00 95.31 87 TYR A C 1
ATOM 694 O O . TYR A 1 87 ? 10.088 12.371 -14.603 1.00 95.31 87 TYR A O 1
ATOM 702 N N . ALA A 1 88 ? 10.305 12.199 -12.371 1.00 92.94 88 ALA A N 1
ATOM 703 C CA . ALA A 1 88 ? 9.046 12.856 -12.010 1.00 92.94 88 ALA A CA 1
ATOM 704 C C . ALA A 1 88 ? 7.795 12.185 -12.639 1.00 92.94 88 ALA A C 1
ATOM 706 O O . ALA A 1 88 ? 7.858 11.090 -13.204 1.00 92.94 88 ALA A O 1
ATOM 707 N N . GLY A 1 89 ? 6.637 12.845 -12.517 1.00 89.56 89 GLY A N 1
ATOM 708 C CA . GLY A 1 89 ? 5.387 12.464 -13.187 1.00 89.56 89 GLY A CA 1
ATOM 709 C C . GLY A 1 89 ? 4.494 11.475 -12.428 1.00 89.56 89 GLY A C 1
ATOM 710 O O . GLY A 1 89 ? 4.752 11.152 -11.273 1.00 89.56 89 GLY A O 1
ATOM 711 N N . GLY A 1 90 ? 3.439 11.031 -13.125 1.00 78.50 90 GLY A N 1
ATOM 712 C CA . GLY A 1 90 ? 2.579 9.880 -12.833 1.00 78.50 90 GLY A CA 1
ATOM 713 C C . GLY A 1 90 ? 1.744 9.929 -11.542 1.00 78.50 90 GLY A C 1
ATOM 714 O O . GLY A 1 90 ? 2.267 10.210 -10.466 1.00 78.50 90 GLY A O 1
ATOM 715 N N . PRO A 1 91 ? 0.448 9.567 -11.575 1.00 89.44 91 PRO A N 1
ATOM 716 C CA . PRO A 1 91 ? -0.305 9.367 -10.342 1.00 89.44 91 PRO A CA 1
ATOM 717 C C . PRO A 1 91 ? 0.322 8.251 -9.493 1.00 89.44 91 PRO A C 1
ATOM 719 O O . PRO A 1 91 ? 0.646 7.155 -9.967 1.00 89.44 91 PRO A O 1
ATOM 722 N N . LYS A 1 92 ? 0.479 8.535 -8.200 1.00 91.06 92 LYS A N 1
ATOM 723 C CA . LYS A 1 92 ? 0.969 7.571 -7.221 1.00 91.06 92 LYS A CA 1
ATOM 724 C C . LYS A 1 92 ? -0.110 6.518 -6.956 1.00 91.06 92 LYS A C 1
ATOM 726 O O . LYS A 1 92 ? -1.162 6.854 -6.419 1.00 91.06 92 LYS A O 1
ATOM 731 N N . ARG A 1 93 ? 0.184 5.246 -7.231 1.00 92.19 93 ARG A N 1
ATOM 732 C CA . ARG A 1 93 ? -0.716 4.122 -6.934 1.00 92.19 93 ARG A CA 1
ATOM 733 C C . ARG A 1 93 ? -0.087 3.195 -5.901 1.00 92.19 93 ARG A C 1
ATOM 735 O O . ARG A 1 93 ? 0.970 2.622 -6.143 1.00 92.19 93 ARG A O 1
ATOM 742 N N . LYS A 1 94 ? -0.716 3.095 -4.733 1.00 92.69 94 LYS A N 1
ATOM 743 C CA . LYS A 1 94 ? -0.251 2.294 -3.597 1.00 92.69 94 LYS A CA 1
ATOM 744 C C . LYS A 1 94 ? -1.315 1.260 -3.262 1.00 92.69 94 LYS A C 1
ATOM 746 O O . LYS A 1 94 ? -2.482 1.631 -3.179 1.00 92.69 94 LYS A O 1
ATOM 751 N N . VAL A 1 95 ? -0.908 0.019 -3.045 1.00 93.00 95 VAL A N 1
ATOM 752 C CA . VAL A 1 95 ? -1.811 -1.095 -2.733 1.00 93.00 95 VAL A CA 1
ATOM 753 C C . VAL A 1 95 ? -1.269 -1.898 -1.562 1.00 93.00 95 VAL A C 1
ATOM 755 O O . VAL A 1 95 ? -0.070 -1.852 -1.273 1.00 93.00 95 VAL A O 1
ATOM 758 N N . PHE A 1 96 ? -2.159 -2.602 -0.871 1.00 91.88 96 PHE A N 1
ATOM 759 C CA . PHE A 1 96 ? -1.755 -3.524 0.180 1.00 91.88 96 PHE A CA 1
ATOM 760 C C . PHE A 1 96 ? -1.421 -4.884 -0.423 1.00 91.88 96 PHE A C 1
ATOM 762 O O . PHE A 1 96 ? -2.064 -5.307 -1.380 1.00 91.88 96 PHE A O 1
ATOM 769 N N . LEU A 1 97 ? -0.427 -5.556 0.143 1.00 90.44 97 LEU A N 1
ATOM 770 C CA . LEU A 1 97 ? -0.079 -6.933 -0.176 1.00 90.44 97 LEU A CA 1
ATOM 771 C C . LEU A 1 97 ? -0.332 -7.766 1.082 1.00 90.44 97 LEU A C 1
ATOM 773 O O . LEU A 1 97 ? 0.372 -7.613 2.079 1.00 90.44 97 LEU A O 1
ATOM 777 N N . LEU A 1 98 ? -1.395 -8.569 1.052 1.00 88.06 98 LEU A N 1
ATOM 778 C CA . LEU A 1 98 ? -1.838 -9.412 2.163 1.00 88.06 98 LEU A CA 1
ATOM 779 C C . LEU A 1 98 ? -1.860 -10.858 1.694 1.00 88.06 98 LEU A C 1
ATOM 781 O O . LEU A 1 98 ? -2.461 -11.133 0.659 1.00 88.06 98 LEU A O 1
ATOM 785 N N . ASP A 1 99 ? -1.203 -11.749 2.437 1.00 84.81 99 ASP A N 1
ATOM 786 C CA . ASP A 1 99 ? -1.130 -13.182 2.131 1.00 84.81 99 ASP A CA 1
ATOM 787 C C . ASP A 1 99 ? -0.794 -13.438 0.646 1.00 84.81 99 ASP A C 1
ATOM 789 O O . ASP A 1 99 ? -1.466 -14.194 -0.052 1.00 84.81 99 ASP A O 1
ATOM 793 N N . HIS A 1 100 ? 0.228 -12.731 0.147 1.00 85.88 100 HIS A N 1
ATOM 794 C CA . HIS A 1 100 ? 0.706 -12.773 -1.243 1.00 85.88 100 HIS A CA 1
ATOM 795 C C . HIS A 1 100 ? -0.264 -12.257 -2.319 1.00 85.88 100 HIS A C 1
ATOM 797 O O . HIS A 1 100 ? 0.031 -12.342 -3.510 1.00 85.88 100 HIS A O 1
ATOM 803 N N . GLN A 1 101 ? -1.387 -11.653 -1.930 1.00 88.56 101 GLN A N 1
ATOM 804 C CA . GLN A 1 101 ? -2.372 -11.085 -2.847 1.00 88.56 101 GLN A CA 1
ATOM 805 C C . GLN A 1 101 ? -2.478 -9.564 -2.731 1.00 88.56 101 GLN A C 1
ATOM 807 O O . GLN A 1 101 ? -2.561 -8.990 -1.638 1.00 88.56 101 GLN A O 1
ATOM 812 N N . LEU A 1 102 ? -2.515 -8.901 -3.887 1.00 91.12 102 LEU A N 1
ATOM 813 C CA . LEU A 1 102 ? -2.697 -7.457 -3.976 1.00 91.12 102 LEU A CA 1
ATOM 814 C C . LEU A 1 102 ? -4.152 -7.082 -3.704 1.00 91.12 102 LEU A C 1
ATOM 816 O O . LEU A 1 102 ? -5.076 -7.633 -4.294 1.00 91.12 102 LEU A O 1
ATOM 820 N N . GLN A 1 103 ? -4.333 -6.099 -2.832 1.00 92.38 103 GLN A N 1
ATOM 821 C CA . GLN A 1 103 ? -5.636 -5.604 -2.417 1.00 92.38 103 GLN A CA 1
ATOM 822 C C . GLN A 1 103 ? -5.892 -4.242 -3.049 1.00 92.38 103 GLN A C 1
ATOM 824 O O . GLN A 1 103 ? -5.263 -3.239 -2.689 1.00 92.38 103 GLN A O 1
ATOM 829 N N . PHE A 1 104 ? -6.811 -4.229 -4.009 1.00 90.56 104 PHE A N 1
ATOM 830 C CA . PHE A 1 104 ? -7.206 -3.032 -4.747 1.00 90.56 104 PHE A CA 1
ATOM 831 C C . PHE A 1 104 ? -8.412 -2.334 -4.124 1.00 90.56 104 PHE A C 1
ATOM 833 O O . PHE A 1 104 ? -8.460 -1.102 -4.082 1.00 90.56 104 PHE A O 1
ATOM 840 N N . ASP A 1 105 ? -9.341 -3.118 -3.583 1.00 89.75 105 ASP A N 1
ATOM 841 C CA . ASP A 1 105 ? -10.526 -2.601 -2.921 1.00 89.75 105 ASP A CA 1
ATOM 842 C C . ASP A 1 105 ? -10.176 -2.145 -1.505 1.00 89.75 105 ASP A C 1
ATOM 844 O O . ASP A 1 105 ? -9.728 -2.915 -0.652 1.00 89.75 105 ASP A O 1
ATOM 848 N N . THR A 1 106 ? -10.368 -0.852 -1.253 1.00 92.31 106 THR A N 1
ATOM 849 C CA . THR A 1 106 ? -10.084 -0.240 0.044 1.00 92.31 106 THR A CA 1
ATOM 850 C C . THR A 1 106 ? -11.275 0.560 0.537 1.00 92.31 106 THR A C 1
ATOM 852 O O . THR A 1 106 ? -12.021 1.156 -0.239 1.00 92.31 106 THR A O 1
ATOM 855 N N . ILE A 1 107 ? -11.439 0.581 1.853 1.00 94.06 107 ILE A N 1
ATOM 856 C CA . ILE A 1 107 ? -12.366 1.456 2.556 1.00 94.06 107 ILE A CA 1
ATOM 857 C C . ILE A 1 107 ? -11.596 2.620 3.172 1.00 94.06 107 ILE A C 1
ATOM 859 O O . ILE A 1 107 ? -10.457 2.472 3.622 1.00 94.06 107 ILE A O 1
ATOM 863 N N . ASN A 1 108 ? -12.231 3.782 3.217 1.00 95.50 108 ASN A N 1
ATOM 864 C CA . ASN A 1 108 ? -11.737 4.946 3.930 1.00 95.50 108 ASN A CA 1
ATOM 865 C C . ASN A 1 108 ? -12.206 4.880 5.381 1.00 95.50 108 ASN A C 1
ATOM 867 O O . ASN A 1 108 ? -13.390 4.728 5.652 1.00 95.50 108 ASN A O 1
ATOM 871 N N . ILE A 1 109 ? -11.283 5.012 6.321 1.00 95.44 109 ILE A N 1
ATOM 872 C CA . ILE A 1 109 ? -11.553 5.016 7.756 1.00 95.44 109 ILE A CA 1
ATOM 873 C C . ILE A 1 109 ? -11.063 6.345 8.312 1.00 95.44 109 ILE A C 1
ATOM 875 O O . ILE A 1 109 ? -9.901 6.720 8.123 1.00 95.44 109 ILE A O 1
ATOM 879 N N . SER A 1 110 ? -11.941 7.051 9.013 1.00 95.06 110 SER A N 1
ATOM 880 C CA . SER A 1 110 ? -11.605 8.286 9.717 1.00 95.06 110 SER A CA 1
ATOM 881 C C . SER A 1 110 ? -11.002 7.939 11.070 1.00 95.06 110 SER A C 1
ATOM 883 O O . SER A 1 110 ? -11.608 7.198 11.837 1.00 95.06 110 SER A O 1
ATOM 885 N N . ILE A 1 111 ? -9.819 8.462 11.385 1.00 94.75 111 ILE A N 1
ATOM 886 C CA . ILE A 1 111 ? -9.107 8.150 12.629 1.00 94.75 111 ILE A CA 1
ATOM 887 C C . ILE A 1 111 ? -8.755 9.422 13.382 1.00 94.75 111 ILE A C 1
ATOM 889 O O . ILE A 1 111 ? -8.121 10.320 12.825 1.00 94.75 111 ILE A O 1
ATOM 893 N N . THR A 1 112 ? -9.097 9.462 14.668 1.00 92.69 112 THR A N 1
ATOM 894 C CA . THR A 1 112 ? -8.801 10.591 15.559 1.00 92.69 112 THR A CA 1
ATOM 895 C C . THR A 1 112 ? -8.016 10.116 16.776 1.00 92.69 112 THR A C 1
ATOM 897 O O . THR A 1 112 ? -8.480 9.250 17.514 1.00 92.69 112 THR A O 1
ATOM 900 N N . PHE A 1 113 ? -6.850 10.714 17.026 1.00 88.94 113 PHE A N 1
ATOM 901 C CA . PHE A 1 113 ? -6.085 10.522 18.262 1.00 88.94 113 PHE A CA 1
ATOM 902 C C . PHE A 1 113 ? -6.306 11.727 19.176 1.00 88.94 113 PHE A C 1
ATOM 904 O O . PHE A 1 113 ? -5.939 12.827 18.786 1.00 88.94 113 PHE A O 1
ATOM 911 N N . GLN A 1 114 ? -6.887 11.531 20.369 1.00 66.81 114 GLN A N 1
ATOM 912 C CA . GLN A 1 114 ? -6.913 12.521 21.470 1.00 66.81 114 GLN A CA 1
ATOM 913 C C . GLN A 1 114 ? -7.028 14.003 21.044 1.00 66.81 114 GLN A C 1
ATOM 915 O O . GLN A 1 114 ? -6.200 14.832 21.409 1.00 66.81 114 GLN A O 1
ATOM 920 N N . SER A 1 115 ? -8.058 14.334 20.258 1.00 63.88 115 SER A N 1
ATOM 921 C CA . SER A 1 115 ? -8.363 15.711 19.811 1.00 63.88 115 SER A CA 1
ATOM 922 C C . SER A 1 115 ? -7.383 16.327 18.799 1.00 63.88 115 SER A C 1
ATOM 924 O O . SER A 1 115 ? -7.564 17.463 18.371 1.00 63.88 115 SER A O 1
ATOM 926 N N . ILE A 1 116 ? -6.371 15.578 18.366 1.00 65.00 116 ILE A N 1
ATOM 927 C CA . ILE A 1 116 ? -5.401 15.972 17.348 1.00 65.00 116 ILE A CA 1
ATOM 928 C C . ILE A 1 116 ? -5.948 15.476 16.010 1.00 65.00 116 ILE A C 1
ATOM 930 O O . ILE A 1 116 ? -5.901 14.282 15.734 1.00 65.00 116 ILE A O 1
ATOM 934 N N . SER A 1 117 ? -6.523 16.396 15.228 1.00 77.56 117 SER A N 1
ATOM 935 C CA . SER A 1 117 ? -6.935 16.274 13.814 1.00 77.56 117 SER A CA 1
ATOM 936 C C . SER A 1 117 ? -7.321 14.872 13.306 1.00 77.56 117 SER A C 1
ATOM 938 O O . SER A 1 117 ? -6.472 13.990 13.146 1.00 77.56 117 SER A O 1
ATOM 940 N N . THR A 1 118 ? -8.577 14.693 12.909 1.00 89.12 118 THR A N 1
ATOM 941 C CA . THR A 1 118 ? -9.013 13.478 12.209 1.00 89.12 118 THR A CA 1
ATOM 942 C C . THR A 1 118 ? -8.257 13.310 10.888 1.00 89.12 118 THR A C 1
ATOM 944 O O . THR A 1 118 ? -8.209 14.236 10.079 1.00 89.12 118 THR A O 1
ATOM 947 N N . LYS A 1 119 ? -7.679 12.128 10.644 1.00 91.69 119 LYS A N 1
ATOM 948 C CA . LYS A 1 119 ? -7.104 11.765 9.340 1.00 91.69 119 LYS A CA 1
ATOM 949 C C . LYS A 1 119 ? -7.845 10.585 8.749 1.00 91.69 119 LYS A C 1
ATOM 951 O O . LYS A 1 119 ? -8.122 9.611 9.442 1.00 91.69 119 LYS A O 1
ATOM 956 N N . ILE A 1 120 ? -8.084 10.655 7.449 1.00 93.00 120 ILE A N 1
ATOM 957 C CA . ILE A 1 120 ? -8.649 9.549 6.687 1.00 93.00 120 ILE A CA 1
ATOM 958 C C . ILE A 1 120 ? -7.509 8.635 6.234 1.00 93.00 120 ILE A C 1
ATOM 960 O O . ILE A 1 120 ? -6.466 9.091 5.747 1.00 93.00 120 ILE A O 1
ATOM 964 N N . ILE A 1 121 ? -7.687 7.332 6.420 1.00 92.81 121 ILE A N 1
ATOM 965 C CA . ILE A 1 121 ? -6.775 6.310 5.918 1.00 92.81 121 ILE A CA 1
ATOM 966 C C . ILE A 1 121 ? -7.543 5.324 5.047 1.00 92.81 121 ILE A C 1
ATOM 968 O O . ILE A 1 121 ? -8.666 4.971 5.377 1.00 92.81 121 ILE A O 1
ATOM 972 N N . SER A 1 122 ? -6.934 4.873 3.956 1.00 92.75 122 SER A N 1
ATOM 973 C CA . SER A 1 122 ? -7.514 3.851 3.086 1.00 92.75 122 SER A CA 1
ATOM 974 C C . SER A 1 122 ? -6.851 2.511 3.384 1.00 92.75 122 SER A C 1
ATOM 976 O O . SER A 1 122 ? -5.619 2.435 3.358 1.00 92.75 122 SER A O 1
ATOM 978 N N . VAL A 1 123 ? -7.645 1.490 3.704 1.00 94.00 123 VAL A N 1
ATOM 979 C CA . VAL A 1 123 ? -7.193 0.126 4.039 1.00 94.00 123 VAL A CA 1
ATOM 980 C C . VAL A 1 123 ? -8.165 -0.906 3.462 1.00 94.00 123 VAL A C 1
ATOM 982 O O . VAL A 1 123 ? -9.341 -0.585 3.291 1.00 94.00 123 VAL A O 1
ATOM 985 N N . PRO A 1 124 ? -7.726 -2.132 3.149 1.00 94.31 124 PRO A N 1
ATOM 986 C CA . PRO A 1 124 ? -8.617 -3.154 2.620 1.00 94.31 124 PRO A CA 1
ATOM 987 C C . PRO A 1 124 ? -9.396 -3.855 3.746 1.00 94.31 124 PRO A C 1
ATOM 989 O O . PRO A 1 124 ? -8.940 -3.931 4.889 1.00 94.31 124 PRO A O 1
ATOM 992 N N . LEU A 1 125 ? -10.589 -4.362 3.427 1.00 93.25 125 LEU A N 1
ATOM 993 C CA . LEU A 1 125 ? -11.504 -4.980 4.401 1.00 93.25 125 LEU A CA 1
ATOM 994 C C . LEU A 1 125 ? -11.000 -6.317 4.964 1.00 93.25 125 LEU A C 1
ATOM 996 O O . LEU A 1 125 ? -11.323 -6.678 6.093 1.00 93.25 125 LEU A O 1
ATOM 1000 N N . ASN A 1 126 ? -10.183 -7.034 4.201 1.00 92.44 126 ASN A N 1
ATOM 1001 C CA . ASN A 1 126 ? -9.560 -8.291 4.610 1.00 92.44 126 ASN A CA 1
ATOM 1002 C C . ASN A 1 126 ? -8.306 -8.108 5.480 1.00 92.44 126 ASN A C 1
ATOM 1004 O O . ASN A 1 126 ? -7.720 -9.094 5.923 1.00 92.44 126 ASN A O 1
ATOM 1008 N N . LEU A 1 127 ? -7.897 -6.868 5.775 1.00 92.88 127 LEU A N 1
ATOM 1009 C CA . LEU A 1 127 ? -6.834 -6.609 6.742 1.00 92.88 127 LEU A CA 1
ATOM 1010 C C . LEU A 1 127 ? -7.250 -7.133 8.125 1.00 92.88 127 LEU A C 1
ATOM 1012 O O . LEU A 1 127 ? -8.358 -6.863 8.586 1.00 92.88 127 LEU A O 1
ATOM 1016 N N . LYS A 1 128 ? -6.366 -7.860 8.815 1.00 92.94 128 LYS A N 1
ATOM 1017 C CA . LYS A 1 128 ? -6.618 -8.280 10.202 1.00 92.94 128 LYS A CA 1
ATOM 1018 C C . LYS A 1 128 ? -6.597 -7.069 11.131 1.00 92.94 128 LYS A C 1
ATOM 1020 O O . LYS A 1 128 ? -5.811 -6.139 10.942 1.00 92.94 128 LYS A O 1
ATOM 1025 N N . PHE A 1 129 ? -7.421 -7.080 12.174 1.00 93.31 129 PHE A N 1
ATOM 1026 C CA . PHE A 1 129 ? -7.528 -5.930 13.075 1.00 93.31 129 PHE A CA 1
ATOM 1027 C C . PHE A 1 129 ? -6.225 -5.602 13.818 1.00 93.31 129 PHE A C 1
ATOM 1029 O O . PHE A 1 129 ? -5.903 -4.428 14.008 1.00 93.31 129 PHE A O 1
ATOM 1036 N N . ILE A 1 130 ? -5.445 -6.620 14.188 1.00 91.25 130 ILE A N 1
ATOM 1037 C CA . ILE A 1 130 ? -4.119 -6.423 14.788 1.00 91.25 130 ILE A CA 1
ATOM 1038 C C . ILE A 1 130 ? -3.179 -5.647 13.850 1.00 91.25 130 ILE A C 1
ATOM 1040 O O . ILE A 1 130 ? -2.566 -4.659 14.250 1.00 91.25 130 ILE A O 1
ATOM 1044 N N . ASP A 1 131 ? -3.185 -5.996 12.566 1.00 90.50 131 ASP A N 1
ATOM 1045 C CA . ASP A 1 131 ? -2.376 -5.342 11.539 1.00 90.50 131 ASP A CA 1
ATOM 1046 C C . ASP A 1 131 ? -2.859 -3.928 11.231 1.00 90.50 131 ASP A C 1
ATOM 1048 O O . ASP A 1 131 ? -2.063 -3.021 10.978 1.00 90.50 131 ASP A O 1
ATOM 1052 N N . PHE A 1 132 ? -4.176 -3.729 11.271 1.00 93.38 132 PHE A N 1
ATOM 1053 C CA . PHE A 1 132 ? -4.782 -2.413 11.175 1.00 93.38 132 PHE A CA 1
ATOM 1054 C C . PHE A 1 132 ? -4.290 -1.501 12.302 1.00 93.38 132 PHE A C 1
ATOM 1056 O O . PHE A 1 132 ? -3.839 -0.390 12.019 1.00 93.38 132 PHE A O 1
ATOM 1063 N N . LYS A 1 133 ? -4.305 -1.958 13.562 1.00 92.44 133 LYS A N 1
ATOM 1064 C CA . LYS A 1 133 ? -3.789 -1.167 14.692 1.00 92.44 133 LYS A CA 1
ATOM 1065 C C . LYS A 1 133 ? -2.332 -0.770 14.472 1.00 92.44 133 LYS A C 1
ATOM 1067 O O . LYS A 1 133 ? -1.995 0.403 14.634 1.00 92.44 133 LYS A O 1
ATOM 1072 N N . ASP A 1 134 ? -1.497 -1.713 14.052 1.00 90.25 134 ASP A N 1
ATOM 1073 C CA . ASP A 1 134 ? -0.076 -1.466 13.797 1.00 90.25 134 ASP A CA 1
ATOM 1074 C C . ASP A 1 134 ? 0.125 -0.459 12.669 1.00 90.25 134 ASP A C 1
ATOM 1076 O O . ASP A 1 134 ? 0.924 0.474 12.790 1.00 90.25 134 ASP A O 1
ATOM 1080 N N . HIS A 1 135 ? -0.637 -0.606 11.584 1.00 90.31 135 HIS A N 1
ATOM 1081 C CA . HIS A 1 135 ? -0.620 0.317 10.458 1.00 90.31 135 HIS A CA 1
ATOM 1082 C C . HIS A 1 135 ? -0.998 1.741 10.891 1.00 90.31 135 HIS A C 1
ATOM 1084 O O . HIS A 1 135 ? -0.295 2.705 10.565 1.00 90.31 135 HIS A O 1
ATOM 1090 N N . VAL A 1 136 ? -2.078 1.881 11.665 1.00 91.56 136 VAL A N 1
ATOM 1091 C CA . VAL A 1 136 ? -2.540 3.164 12.205 1.00 91.56 136 VAL A CA 1
ATOM 1092 C C . VAL A 1 136 ? -1.476 3.771 13.114 1.00 91.56 136 VAL A C 1
ATOM 1094 O O . VAL A 1 136 ? -1.043 4.900 12.890 1.00 91.56 136 VAL A O 1
ATOM 1097 N N . CYS A 1 137 ? -0.989 3.022 14.097 1.00 90.44 137 CYS A N 1
ATOM 1098 C CA . CYS A 1 137 ? 0.018 3.496 15.039 1.00 90.44 137 CYS A CA 1
ATOM 1099 C C . CYS A 1 137 ? 1.306 3.944 14.332 1.00 90.44 137 CYS A C 1
ATOM 1101 O O . CYS A 1 137 ? 1.774 5.057 14.582 1.00 90.44 137 CYS A O 1
ATOM 1103 N N . LYS A 1 138 ? 1.812 3.178 13.355 1.00 88.75 138 LYS A N 1
ATOM 1104 C CA . LYS A 1 138 ? 2.962 3.583 12.523 1.00 88.75 138 LYS A CA 1
ATOM 1105 C C . LYS A 1 138 ? 2.692 4.887 11.765 1.00 88.75 138 LYS A C 1
ATOM 1107 O O . LYS A 1 138 ? 3.534 5.786 11.761 1.00 88.75 138 LYS A O 1
ATOM 1112 N N . LYS A 1 139 ? 1.510 5.034 11.155 1.00 87.62 139 LYS A N 1
ATOM 1113 C CA . LYS A 1 139 ? 1.138 6.228 10.372 1.00 87.62 139 LYS A CA 1
ATOM 1114 C C . LYS A 1 139 ? 1.007 7.491 11.228 1.00 87.62 139 LYS A C 1
ATOM 1116 O O . LYS A 1 139 ? 1.283 8.589 10.742 1.00 87.62 139 LYS A O 1
ATOM 1121 N N . PHE A 1 140 ? 0.626 7.335 12.491 1.00 88.56 140 PHE A N 1
ATOM 1122 C CA . PHE A 1 140 ? 0.514 8.421 13.465 1.00 88.56 140 PHE A CA 1
ATOM 1123 C C . PHE A 1 140 ? 1.747 8.561 14.377 1.00 88.56 140 PHE A C 1
ATOM 1125 O O . PHE A 1 140 ? 1.733 9.412 15.261 1.00 88.56 140 PHE A O 1
ATOM 1132 N N . LYS A 1 141 ? 2.824 7.789 14.143 1.00 88.25 141 LYS A N 1
ATOM 1133 C CA . LYS A 1 141 ? 4.042 7.755 14.980 1.00 88.25 141 LYS A CA 1
ATOM 1134 C C . LYS A 1 141 ? 3.730 7.524 16.469 1.00 88.25 141 LYS A C 1
ATOM 1136 O O . LYS A 1 141 ? 4.302 8.165 17.346 1.00 88.25 141 LYS A O 1
ATOM 1141 N N . ALA A 1 142 ? 2.797 6.620 16.738 1.00 87.12 142 ALA A N 1
ATOM 1142 C CA . ALA A 1 142 ? 2.324 6.271 18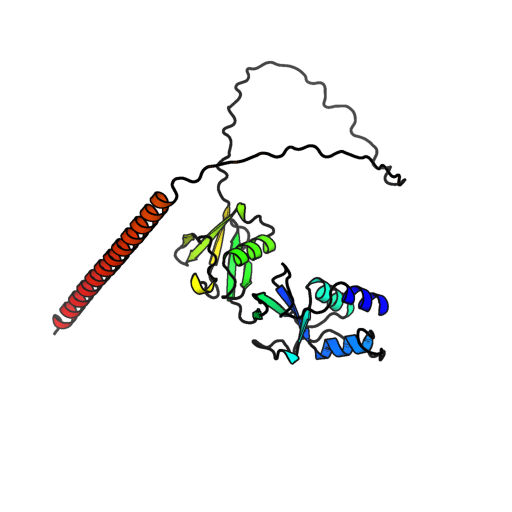.070 1.00 87.12 142 ALA A CA 1
ATOM 1143 C C . ALA A 1 142 ? 2.704 4.823 18.422 1.00 87.12 142 ALA A C 1
ATOM 1145 O O . ALA A 1 142 ? 2.754 3.968 17.542 1.00 87.12 142 ALA A O 1
ATOM 1146 N N . SER A 1 143 ? 2.927 4.534 19.708 1.00 87.31 143 SER A N 1
ATOM 1147 C CA . SER A 1 143 ? 3.108 3.157 20.198 1.00 87.31 143 SER A CA 1
ATOM 1148 C C . SER A 1 143 ? 1.756 2.491 20.428 1.00 87.31 143 SER A C 1
ATOM 1150 O O . SER A 1 143 ? 0.942 3.029 21.172 1.00 87.31 143 SER A O 1
ATOM 1152 N N . GLN A 1 144 ? 1.523 1.320 19.836 1.00 86.62 144 GLN A N 1
ATOM 1153 C CA . GLN A 1 144 ? 0.258 0.579 19.924 1.00 86.62 144 GLN A CA 1
ATOM 1154 C C . GLN A 1 144 ? -0.179 0.299 21.371 1.00 86.62 144 GLN A C 1
ATOM 1156 O O . GLN A 1 144 ? -1.364 0.393 21.702 1.00 86.62 144 GLN A O 1
ATOM 1161 N N . GLU A 1 145 ? 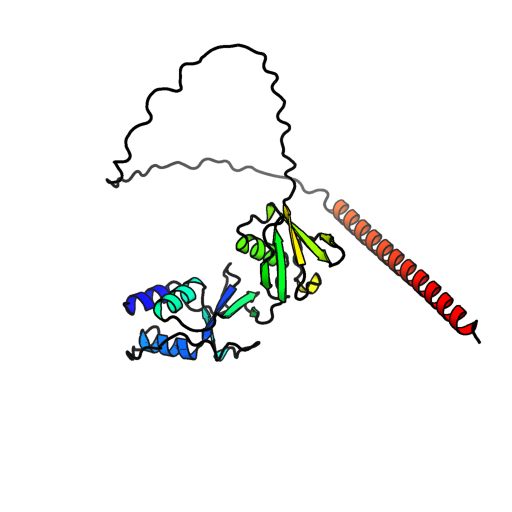0.775 0.026 22.260 1.00 86.88 145 GLU A N 1
ATOM 1162 C CA . GLU A 1 145 ? 0.520 -0.319 23.660 1.00 86.88 145 GLU A CA 1
ATOM 1163 C C . GLU A 1 145 ? -0.122 0.817 24.452 1.00 86.88 145 GLU A C 1
ATOM 1165 O O . GLU A 1 145 ? -0.852 0.562 25.409 1.00 86.88 145 GLU A O 1
ATOM 1170 N N . MET A 1 146 ? 0.093 2.063 24.036 1.00 87.56 146 MET A N 1
ATOM 1171 C CA . MET A 1 146 ? -0.390 3.248 24.739 1.00 87.56 146 MET A CA 1
ATOM 1172 C C . MET A 1 146 ? -1.850 3.585 24.437 1.00 87.56 146 MET A C 1
ATOM 1174 O O . MET A 1 146 ? -2.405 4.447 25.116 1.00 87.56 146 MET A O 1
ATOM 1178 N N . TRP A 1 147 ? -2.496 2.937 23.460 1.00 90.38 147 TRP A N 1
ATOM 1179 C CA . TRP A 1 147 ? -3.807 3.367 22.957 1.00 90.38 147 TRP A CA 1
ATOM 1180 C C . TRP A 1 147 ? -4.881 2.283 23.050 1.00 90.38 147 TRP A C 1
ATOM 1182 O O . TRP A 1 147 ? -4.626 1.081 22.970 1.00 90.38 147 TRP A O 1
ATOM 1192 N N . LYS A 1 148 ? -6.119 2.737 23.237 1.00 92.06 148 LYS A N 1
ATOM 1193 C CA . LYS A 1 148 ? -7.352 1.964 23.095 1.00 92.06 148 LYS A CA 1
ATOM 1194 C C . LYS A 1 148 ? -8.103 2.488 21.883 1.00 92.06 148 LYS A C 1
ATOM 1196 O O . LYS A 1 148 ? -8.198 3.698 21.698 1.00 92.06 148 LYS A O 1
ATOM 1201 N N . PHE A 1 149 ? -8.644 1.568 21.101 1.00 94.50 149 PHE A N 1
ATOM 1202 C CA . PHE A 1 149 ? -9.375 1.866 19.880 1.00 94.50 149 PHE A CA 1
ATOM 1203 C C . PHE A 1 149 ? -10.872 1.703 20.140 1.00 94.50 149 PHE A C 1
ATOM 1205 O O . PHE A 1 149 ? -11.297 0.734 20.777 1.00 94.50 149 PHE A O 1
ATOM 1212 N N . TYR A 1 150 ? -11.661 2.646 19.644 1.00 94.81 150 TYR A N 1
ATOM 1213 C CA . TYR A 1 150 ? -13.115 2.643 19.738 1.00 94.81 150 TYR A CA 1
ATOM 1214 C C . TYR A 1 150 ? -13.708 2.990 18.382 1.00 94.81 150 TYR A C 1
ATOM 1216 O O . TYR A 1 150 ? -13.162 3.842 17.686 1.00 94.81 150 TYR A O 1
ATOM 1224 N N . THR A 1 151 ? -14.838 2.394 18.028 1.00 94.56 151 THR A N 1
ATOM 1225 C CA . THR A 1 151 ? -15.706 2.947 16.985 1.00 94.56 151 THR A CA 1
ATOM 1226 C C . THR A 1 151 ? -16.619 3.987 17.613 1.00 94.56 151 THR A C 1
ATOM 1228 O O . THR A 1 151 ? -17.134 3.776 18.714 1.00 94.56 151 THR A O 1
ATOM 1231 N N . GLN A 1 152 ? -16.792 5.121 16.942 1.00 92.38 152 GLN A N 1
ATOM 1232 C CA . GLN A 1 152 ? -17.724 6.164 17.351 1.00 92.38 152 GLN A CA 1
ATOM 1233 C C . GLN A 1 152 ? -18.817 6.300 16.291 1.00 92.38 152 GLN A C 1
ATOM 1235 O O . GLN A 1 152 ? -18.525 6.480 15.111 1.00 92.38 152 GLN A O 1
ATOM 1240 N N . PHE A 1 153 ? -20.072 6.200 16.723 1.00 87.12 153 PHE A N 1
ATOM 1241 C CA . PHE A 1 153 ? -21.240 6.435 15.873 1.00 87.12 153 PHE A CA 1
ATOM 1242 C C . PHE A 1 153 ? -21.708 7.892 15.988 1.00 87.12 153 PHE A C 1
ATOM 1244 O O . PHE A 1 153 ? -21.314 8.600 16.915 1.00 87.12 153 PHE A O 1
ATOM 1251 N N . GLU A 1 154 ? -22.586 8.333 15.083 1.00 84.12 154 GLU A N 1
ATOM 1252 C CA . GLU A 1 154 ? -23.125 9.707 15.057 1.00 84.12 154 GLU A CA 1
ATOM 1253 C C . GLU A 1 154 ? -23.796 10.122 16.375 1.00 84.12 154 GLU A C 1
ATOM 1255 O O . GLU A 1 154 ? -23.737 11.281 16.771 1.00 84.12 154 GLU A O 1
ATOM 1260 N N . SER A 1 155 ? -24.353 9.159 17.114 1.00 85.06 155 SER A N 1
ATOM 1261 C CA . SER A 1 155 ? -24.929 9.359 18.451 1.00 85.06 155 SER A CA 1
ATOM 1262 C C . SER A 1 155 ? -23.900 9.701 19.539 1.00 85.06 155 SER A C 1
ATOM 1264 O O . SER A 1 155 ? -24.268 9.909 20.694 1.00 85.06 155 SER A O 1
ATOM 1266 N N . GLY A 1 156 ? -22.604 9.700 19.216 1.00 85.38 156 GLY A N 1
ATOM 1267 C CA . GLY A 1 156 ? -21.507 9.889 20.162 1.00 85.38 156 GLY A CA 1
ATOM 1268 C C . GLY A 1 156 ? -21.162 8.636 20.973 1.00 85.38 156 GLY A C 1
ATOM 1269 O O . GLY A 1 156 ? -20.164 8.642 21.698 1.00 85.38 156 GLY A O 1
ATOM 1270 N N . ILE A 1 157 ? -21.936 7.554 20.828 1.00 89.94 157 ILE A N 1
ATOM 1271 C CA . ILE A 1 157 ? -21.691 6.280 21.506 1.00 89.94 157 ILE A CA 1
ATOM 1272 C C . ILE A 1 157 ? -20.375 5.685 21.003 1.00 89.94 157 ILE A C 1
ATOM 1274 O O . ILE A 1 157 ? -20.162 5.527 19.798 1.00 89.94 157 ILE A O 1
ATOM 1278 N N . LYS A 1 158 ? -19.506 5.330 21.953 1.00 93.00 158 LYS A N 1
ATOM 1279 C CA . LYS A 1 158 ? -18.220 4.682 21.696 1.00 93.00 158 LYS A CA 1
ATOM 1280 C C . LYS A 1 158 ? -18.302 3.201 22.029 1.00 93.00 158 LYS A C 1
ATOM 1282 O O . LYS A 1 158 ? -18.586 2.840 23.169 1.00 93.00 158 LYS A O 1
ATOM 1287 N N . THR A 1 159 ? -17.983 2.349 21.061 1.00 93.62 159 THR A N 1
ATOM 1288 C CA . THR A 1 159 ? -17.853 0.904 21.278 1.00 93.62 159 THR A CA 1
ATOM 1289 C C . THR A 1 159 ? -16.384 0.525 21.245 1.00 93.62 159 THR A C 1
ATOM 1291 O O . THR A 1 159 ? -15.669 0.839 20.297 1.00 93.62 159 THR A O 1
ATOM 1294 N N . LYS A 1 160 ? -15.903 -0.124 22.307 1.00 93.31 160 LYS A N 1
ATOM 1295 C CA . LYS A 1 160 ? -14.501 -0.538 22.395 1.00 93.31 160 LYS A CA 1
ATOM 1296 C C . LYS A 1 160 ? -14.225 -1.649 21.387 1.00 93.31 160 LYS A C 1
ATOM 1298 O O . LYS A 1 160 ? -14.882 -2.685 21.418 1.00 93.31 160 LYS A O 1
ATOM 1303 N N . LEU A 1 161 ? -13.197 -1.458 20.568 1.00 92.19 161 LEU A N 1
ATOM 1304 C CA . LEU A 1 161 ? -12.689 -2.498 19.688 1.00 92.19 161 LEU A CA 1
ATOM 1305 C C . LEU A 1 161 ? -11.766 -3.425 20.482 1.00 92.19 161 LEU A C 1
ATOM 1307 O O . LEU A 1 161 ? -10.811 -2.980 21.130 1.00 92.19 161 LEU A O 1
ATOM 1311 N N . ILE A 1 162 ? -12.092 -4.714 20.470 1.00 88.25 162 ILE A N 1
ATOM 1312 C CA . ILE A 1 162 ? -11.320 -5.753 21.150 1.00 88.25 162 ILE A CA 1
ATOM 1313 C C . ILE A 1 162 ? -10.298 -6.311 20.166 1.00 88.25 162 ILE A C 1
ATOM 1315 O O . ILE A 1 162 ? -10.581 -6.513 18.987 1.00 88.25 162 ILE A O 1
ATOM 1319 N N . GLU A 1 163 ? -9.087 -6.524 20.665 1.00 85.50 163 GLU A N 1
ATOM 1320 C CA . GLU A 1 163 ? -8.000 -7.109 19.895 1.00 85.50 163 GLU A CA 1
ATOM 1321 C C . GLU A 1 163 ? -8.377 -8.524 19.453 1.00 85.50 163 GLU A C 1
ATOM 1323 O O . GLU A 1 163 ? -8.802 -9.347 20.263 1.00 85.50 163 GLU A O 1
ATOM 1328 N N . SER A 1 164 ? -8.297 -8.773 18.150 1.00 88.50 164 SER A N 1
ATOM 1329 C CA . SER A 1 164 ? -8.691 -10.038 17.546 1.00 88.50 164 SER A CA 1
ATOM 1330 C C . SER A 1 164 ? -7.919 -10.274 16.251 1.00 88.50 164 SER A C 1
ATOM 1332 O O . SER A 1 164 ? -7.438 -9.333 15.616 1.00 88.50 164 SER A O 1
ATOM 1334 N N . ASN A 1 165 ? -7.832 -11.544 15.856 1.00 91.06 165 ASN A N 1
ATOM 1335 C CA . ASN A 1 165 ? -7.265 -11.965 14.573 1.00 91.06 165 ASN A CA 1
ATOM 1336 C C . ASN A 1 165 ? -8.298 -11.941 13.433 1.00 91.06 165 ASN A C 1
ATOM 1338 O O . ASN A 1 165 ? -8.012 -12.421 12.339 1.00 91.06 165 ASN A O 1
ATOM 1342 N N . HIS A 1 166 ? -9.490 -11.402 13.694 1.00 94.00 166 HIS A N 1
ATOM 1343 C CA . HIS A 1 166 ? -10.542 -11.240 12.703 1.00 94.00 166 HIS A CA 1
ATOM 1344 C C . HIS A 1 166 ? -10.201 -10.127 11.711 1.00 94.00 166 HIS A C 1
ATOM 1346 O O . HIS A 1 166 ? -9.456 -9.188 12.027 1.00 94.00 166 HIS A O 1
ATOM 1352 N N . THR A 1 167 ? -10.743 -10.244 10.502 1.00 94.00 167 THR A N 1
ATOM 1353 C CA . THR A 1 167 ? -10.611 -9.201 9.484 1.00 94.00 167 THR A CA 1
ATOM 1354 C C . THR A 1 167 ? -11.465 -7.986 9.845 1.00 94.00 167 THR A C 1
ATOM 1356 O O . THR A 1 167 ? -12.394 -8.072 10.654 1.00 94.00 167 THR A O 1
ATOM 1359 N N . LEU A 1 168 ? -11.174 -6.830 9.248 1.00 94.38 168 LEU A N 1
ATOM 1360 C CA . LEU A 1 168 ? -12.016 -5.644 9.414 1.00 94.38 168 LEU A CA 1
ATOM 1361 C C . LEU A 1 168 ? -13.459 -5.917 8.955 1.00 94.38 168 LEU A C 1
ATOM 1363 O O . LEU A 1 168 ? -14.398 -5.441 9.596 1.00 94.38 168 LEU A O 1
ATOM 1367 N N . GLN A 1 169 ? -13.638 -6.728 7.909 1.00 94.00 169 GLN A N 1
ATOM 1368 C CA . GLN A 1 169 ? -14.950 -7.173 7.441 1.00 94.00 169 GLN A CA 1
ATOM 1369 C C . GLN A 1 169 ? -15.724 -7.947 8.514 1.00 94.00 169 GLN A C 1
ATOM 1371 O O . GLN A 1 169 ? -16.879 -7.619 8.775 1.00 94.00 169 GLN A O 1
ATOM 1376 N N . ASP A 1 170 ? -15.087 -8.919 9.170 1.00 94.12 170 ASP A N 1
ATOM 1377 C CA . ASP A 1 170 ? -15.719 -9.744 10.212 1.00 94.12 170 ASP A CA 1
ATOM 1378 C C . ASP A 1 170 ? -16.160 -8.915 11.427 1.00 94.12 170 ASP A C 1
ATOM 1380 O O . ASP A 1 170 ? -17.154 -9.222 12.084 1.00 94.12 170 ASP A O 1
ATOM 1384 N N . ILE A 1 171 ? -15.421 -7.842 11.724 1.00 93.12 171 ILE A N 1
ATOM 1385 C CA . ILE A 1 171 ? -15.728 -6.906 12.816 1.00 93.12 171 ILE A CA 1
ATOM 1386 C C . ILE A 1 171 ? -16.829 -5.910 12.403 1.00 93.12 171 ILE A C 1
ATOM 1388 O O . ILE A 1 171 ? -17.366 -5.189 13.245 1.00 93.12 171 ILE A O 1
ATOM 1392 N N . GLY A 1 172 ? -17.205 -5.881 11.122 1.00 92.94 172 GLY A N 1
ATOM 1393 C CA . GLY A 1 172 ? -18.252 -5.012 10.590 1.00 92.94 172 GLY A CA 1
ATOM 1394 C C . GLY A 1 172 ? -17.771 -3.602 10.254 1.00 92.94 172 GLY A C 1
ATOM 1395 O O . GLY A 1 172 ? -18.559 -2.658 10.302 1.00 92.94 172 GLY A O 1
ATOM 1396 N N . PHE A 1 173 ? -16.486 -3.426 9.932 1.00 94.56 173 PHE A N 1
ATOM 1397 C CA . PHE A 1 173 ? -16.009 -2.152 9.399 1.00 94.56 173 PHE A CA 1
ATOM 1398 C C . PHE A 1 173 ? -16.637 -1.880 8.033 1.00 94.56 173 PHE A C 1
ATOM 1400 O O . PHE A 1 173 ? -16.791 -2.768 7.197 1.00 94.56 173 PHE A O 1
ATOM 1407 N N . CYS A 1 174 ? -16.945 -0.613 7.793 1.00 93.69 174 CYS A N 1
ATOM 1408 C CA . CYS A 1 174 ? -17.483 -0.131 6.534 1.00 93.69 174 CYS A CA 1
ATOM 1409 C C . CYS A 1 174 ? -16.799 1.178 6.133 1.00 93.69 174 CYS A C 1
ATOM 1411 O O . CYS A 1 174 ? -16.044 1.782 6.902 1.00 93.69 174 CYS A O 1
ATOM 1413 N N . ASN A 1 175 ? -17.046 1.607 4.898 1.00 94.62 175 ASN A N 1
ATOM 1414 C CA . ASN A 1 175 ? -16.506 2.861 4.399 1.00 94.62 175 ASN A CA 1
ATOM 1415 C C . ASN A 1 175 ? -16.987 4.046 5.254 1.00 94.62 175 ASN A C 1
ATOM 1417 O O . ASN A 1 175 ? -18.154 4.125 5.625 1.00 94.62 175 ASN A O 1
ATOM 1421 N N . ASN A 1 176 ? -16.078 4.977 5.523 1.00 93.50 176 ASN A N 1
ATOM 1422 C CA . ASN A 1 176 ? -16.241 6.168 6.356 1.00 93.50 176 ASN A CA 1
ATOM 1423 C C . ASN A 1 176 ? -16.505 5.917 7.850 1.00 93.50 176 ASN A C 1
ATOM 1425 O O . ASN A 1 176 ? -16.861 6.859 8.560 1.00 93.50 176 ASN A O 1
ATOM 1429 N N . ILE A 1 177 ? -16.279 4.702 8.364 1.00 94.62 177 ILE A N 1
ATOM 1430 C CA . ILE A 1 177 ? -16.351 4.455 9.810 1.00 94.62 177 ILE A CA 1
ATOM 1431 C C . ILE A 1 177 ? -15.359 5.349 10.569 1.00 94.62 177 ILE A C 1
ATOM 1433 O O . ILE A 1 177 ? -14.230 5.589 10.123 1.00 94.62 177 ILE A O 1
ATOM 1437 N N . HIS A 1 178 ? -15.784 5.849 11.731 1.00 95.12 178 HIS A N 1
ATOM 1438 C CA . HIS A 1 178 ? -14.968 6.703 12.587 1.00 95.12 178 HIS A CA 1
ATOM 1439 C C . HIS A 1 178 ? -14.385 5.910 13.755 1.00 95.12 178 HIS A C 1
ATOM 1441 O O . HIS A 1 178 ? -15.105 5.334 14.572 1.00 95.12 178 HIS A O 1
ATOM 1447 N N . VAL A 1 179 ? -13.056 5.889 13.829 1.00 95.38 179 VAL A N 1
ATOM 1448 C CA . VAL A 1 179 ? -12.284 5.242 14.886 1.00 95.38 179 VAL A CA 1
ATOM 1449 C C . VAL A 1 179 ? -11.610 6.300 15.754 1.00 95.38 179 VAL A C 1
ATOM 1451 O O . VAL A 1 179 ? -10.821 7.123 15.285 1.00 95.38 179 VAL A O 1
ATOM 1454 N N . VAL A 1 180 ? -11.878 6.245 17.053 1.00 94.19 180 VAL A N 1
ATOM 1455 C CA . VAL A 1 180 ? -11.270 7.115 18.058 1.00 94.19 180 VAL A CA 1
ATOM 1456 C C . VAL A 1 180 ? -10.233 6.332 18.846 1.00 94.19 180 VAL A C 1
ATOM 1458 O O . VAL A 1 180 ? -10.500 5.246 19.360 1.00 94.19 180 VAL A O 1
ATOM 1461 N N . CYS A 1 181 ? -9.043 6.910 18.956 1.00 93.38 181 CYS A N 1
ATOM 1462 C CA . CYS A 1 181 ? -7.934 6.376 19.727 1.00 93.38 181 CYS A CA 1
ATOM 1463 C C . CYS A 1 181 ? -7.766 7.201 21.010 1.00 93.38 181 CYS A C 1
ATOM 1465 O O . CYS A 1 181 ? -7.494 8.405 20.963 1.00 93.38 181 CYS A O 1
ATOM 1467 N N . GLU A 1 182 ? -7.898 6.550 22.166 1.00 91.94 182 GLU A N 1
ATOM 1468 C CA . GLU A 1 182 ? -7.712 7.174 23.481 1.00 91.94 182 GLU A CA 1
ATOM 1469 C C . GLU A 1 182 ? -6.527 6.547 24.210 1.00 91.94 182 GLU A C 1
ATOM 1471 O O . GLU A 1 182 ? -6.362 5.325 24.212 1.00 91.94 182 GLU A O 1
ATOM 1476 N N . ARG A 1 183 ? -5.701 7.371 24.858 1.00 90.38 183 ARG A N 1
ATOM 1477 C CA . ARG A 1 183 ? -4.541 6.875 25.597 1.00 90.38 183 ARG A CA 1
ATOM 1478 C C . ARG A 1 183 ? -4.996 6.057 26.803 1.00 90.38 183 ARG A C 1
ATOM 1480 O O . ARG A 1 183 ? -5.926 6.435 27.522 1.00 90.38 183 ARG A O 1
ATOM 1487 N N . LYS A 1 184 ? -4.333 4.931 27.052 1.00 89.06 184 LYS A N 1
ATOM 1488 C CA . LYS A 1 184 ? -4.495 4.173 28.292 1.00 89.06 184 LYS A CA 1
ATOM 1489 C C . LYS A 1 184 ? -4.082 5.086 29.447 1.00 89.06 184 LYS A C 1
ATOM 1491 O O . LYS A 1 184 ? -3.023 5.701 29.409 1.00 89.06 184 LYS A O 1
ATOM 1496 N N . LYS A 1 185 ? -4.929 5.191 30.473 1.00 83.12 185 LYS A N 1
ATOM 1497 C CA . LYS A 1 185 ? -4.535 5.843 31.723 1.00 83.12 185 LYS A CA 1
ATOM 1498 C C . LYS A 1 185 ? -3.409 5.005 32.327 1.00 83.12 185 LYS A C 1
ATOM 1500 O O . LYS A 1 185 ? -3.650 3.846 32.670 1.00 83.12 185 LYS A O 1
ATOM 1505 N N . ASN A 1 186 ? -2.203 5.562 32.418 1.00 65.94 186 ASN A N 1
ATOM 1506 C CA . ASN A 1 186 ? -1.123 4.936 33.169 1.00 65.94 186 A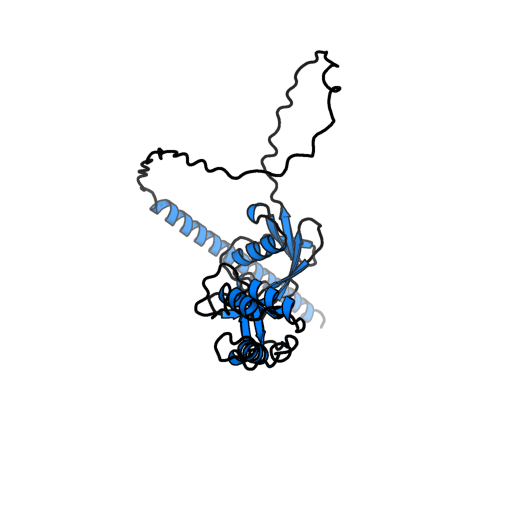SN A CA 1
ATOM 1507 C C . ASN A 1 186 ? -1.586 4.856 34.624 1.00 65.94 186 ASN A C 1
ATOM 1509 O O . ASN A 1 186 ? -1.809 5.882 35.257 1.00 65.94 186 ASN A O 1
ATOM 1513 N N . ARG A 1 187 ? -1.774 3.638 35.144 1.00 56.12 187 ARG A N 1
ATOM 1514 C CA . ARG A 1 187 ? -2.097 3.432 36.566 1.00 56.12 187 ARG A CA 1
ATOM 1515 C C . ARG A 1 187 ? -0.915 3.751 37.488 1.00 56.12 187 ARG A C 1
ATOM 1517 O O . ARG A 1 187 ? -1.109 3.846 38.687 1.00 56.12 187 ARG A O 1
ATOM 1524 N N . TYR A 1 188 ? 0.265 3.985 36.917 1.00 50.38 188 TYR A N 1
ATOM 1525 C CA . TYR A 1 188 ? 1.439 4.515 37.599 1.00 50.38 188 TYR A CA 1
ATOM 1526 C C . TYR A 1 188 ? 1.556 6.028 37.371 1.00 50.38 188 TYR A C 1
ATOM 1528 O O . TYR A 1 188 ? 2.522 6.515 36.794 1.00 50.38 188 TYR A O 1
ATOM 1536 N N . GLN A 1 189 ? 0.571 6.800 37.824 1.00 45.44 189 GLN A N 1
ATOM 1537 C CA . GLN A 1 189 ? 0.971 7.945 38.633 1.00 45.44 189 GLN A CA 1
ATOM 1538 C C . GLN A 1 189 ? 1.228 7.338 40.003 1.00 45.44 189 GLN A C 1
ATOM 1540 O O . GLN A 1 189 ? 0.298 7.104 40.770 1.00 45.44 189 GLN A O 1
ATOM 1545 N N . SER A 1 190 ? 2.491 6.963 40.233 1.00 43.25 190 SER A N 1
ATOM 1546 C CA . SER A 1 190 ? 2.993 6.771 41.584 1.00 43.25 190 SER A CA 1
ATOM 1547 C C . SER A 1 190 ? 2.506 7.974 42.366 1.00 43.25 190 SER A C 1
ATOM 1549 O O . SER A 1 190 ? 2.822 9.110 42.012 1.00 43.25 190 SER A O 1
ATOM 1551 N N . VAL A 1 191 ? 1.692 7.718 43.381 1.00 43.38 191 VAL A N 1
ATOM 1552 C CA . VAL A 1 191 ? 1.598 8.610 44.521 1.00 43.38 191 VAL A CA 1
ATOM 1553 C C . VAL A 1 191 ? 3.055 8.819 44.922 1.00 43.38 191 VAL A C 1
ATOM 1555 O O . VAL A 1 191 ? 3.696 7.884 45.395 1.00 43.38 191 VAL A O 1
ATOM 1558 N N . MET A 1 192 ? 3.645 9.963 44.574 1.00 40.84 192 MET A N 1
ATOM 1559 C CA . MET A 1 192 ? 4.826 10.395 45.301 1.00 40.84 192 MET A CA 1
ATOM 1560 C C . MET A 1 192 ? 4.307 10.553 46.727 1.00 40.84 192 MET A C 1
ATOM 1562 O O . MET A 1 192 ? 3.325 11.283 46.913 1.00 40.84 192 MET A O 1
ATOM 1566 N N . PRO A 1 193 ? 4.859 9.842 47.723 1.00 43.06 193 PRO A N 1
ATOM 1567 C CA . PRO A 1 193 ? 4.715 10.316 49.081 1.00 43.06 193 PRO A CA 1
ATOM 1568 C C . PRO A 1 193 ? 5.172 11.772 49.041 1.00 43.06 193 PRO A C 1
ATOM 1570 O O . PRO A 1 193 ? 6.238 12.071 48.502 1.00 43.06 193 PRO A O 1
ATOM 1573 N N . LEU A 1 194 ? 4.319 12.680 49.500 1.00 40.91 194 LEU A N 1
ATOM 1574 C CA . LEU A 1 194 ? 4.780 13.998 49.893 1.00 40.91 194 LEU A CA 1
ATOM 1575 C C . LEU A 1 194 ? 5.843 13.733 50.959 1.00 40.91 194 LEU A C 1
ATOM 1577 O O . LEU A 1 194 ? 5.493 13.420 52.095 1.00 40.91 194 LEU A O 1
ATOM 1581 N N . ASP A 1 195 ? 7.118 13.775 50.574 1.00 41.00 195 ASP A N 1
ATOM 1582 C CA . ASP A 1 195 ? 8.198 13.992 51.522 1.00 41.00 195 ASP A CA 1
ATOM 1583 C C . ASP A 1 195 ? 7.942 15.386 52.093 1.00 41.00 195 ASP A C 1
ATOM 1585 O O . ASP A 1 195 ? 8.337 16.413 51.544 1.00 41.00 195 ASP A O 1
ATOM 1589 N N . ILE A 1 196 ? 7.180 15.397 53.185 1.00 51.50 196 ILE A N 1
ATOM 1590 C CA . ILE A 1 196 ? 7.286 16.400 54.227 1.00 51.50 196 ILE A CA 1
ATOM 1591 C C . ILE A 1 196 ? 8.723 16.252 54.721 1.00 51.50 196 ILE A C 1
ATOM 1593 O O . ILE A 1 196 ? 9.027 15.381 55.534 1.00 51.50 196 ILE A O 1
ATOM 1597 N N . ARG A 1 197 ? 9.626 17.041 54.145 1.00 43.69 197 ARG A N 1
ATOM 1598 C CA . ARG A 1 197 ? 10.874 17.378 54.806 1.00 43.69 197 ARG A CA 1
ATOM 1599 C C . ARG A 1 197 ? 10.777 18.826 55.225 1.00 43.69 197 ARG A C 1
ATOM 1601 O O . ARG A 1 197 ? 10.431 19.701 54.436 1.00 43.69 197 ARG A O 1
ATOM 1608 N N . GLU A 1 198 ? 10.959 18.951 56.524 1.00 41.50 198 GLU A N 1
ATOM 1609 C CA . GLU A 1 198 ? 10.970 20.149 57.328 1.00 41.50 198 GLU A CA 1
ATOM 1610 C C . GLU A 1 198 ? 11.968 21.170 56.771 1.00 41.50 198 GLU A C 1
ATOM 1612 O O . GLU A 1 198 ? 12.906 20.836 56.046 1.00 41.50 198 GLU A O 1
ATOM 1617 N N . GLU A 1 199 ? 11.670 22.424 57.082 1.00 42.69 199 GLU A N 1
ATOM 1618 C CA . GLU A 1 199 ? 12.475 23.617 56.855 1.00 42.69 199 GLU A CA 1
ATOM 1619 C C . GLU A 1 199 ? 13.928 23.444 57.326 1.00 42.69 199 GLU A C 1
ATOM 1621 O O . GLU A 1 199 ? 14.152 22.808 58.347 1.00 42.69 199 GLU A O 1
ATOM 1626 N N . GLU A 1 200 ? 14.869 24.037 56.582 1.00 42.03 200 GLU A N 1
ATOM 1627 C CA . GLU A 1 200 ? 16.148 24.657 57.008 1.00 42.03 200 GLU A CA 1
ATOM 1628 C C . GLU A 1 200 ? 16.904 25.002 55.702 1.00 42.03 200 GLU A C 1
ATOM 1630 O O . GLU A 1 200 ? 17.187 24.127 54.887 1.00 42.03 200 GLU A O 1
ATOM 1635 N N . GLU A 1 201 ? 16.825 26.249 55.230 1.00 43.78 201 GLU A N 1
ATOM 1636 C CA . GLU A 1 201 ? 17.843 27.305 55.398 1.00 43.78 201 GLU A CA 1
ATOM 1637 C C . GLU A 1 201 ? 19.192 27.020 54.695 1.00 43.78 201 GLU A C 1
ATOM 1639 O O . GLU A 1 201 ? 19.814 25.988 54.894 1.00 43.78 201 GLU A O 1
ATOM 1644 N N . GLU A 1 202 ? 19.612 28.012 53.893 1.00 40.88 202 GLU A N 1
ATOM 1645 C CA . GLU A 1 202 ? 20.987 28.294 53.435 1.00 40.88 202 GLU A CA 1
ATOM 1646 C C . GLU A 1 202 ? 21.598 27.419 52.311 1.00 40.88 202 GLU A C 1
ATOM 1648 O O . GLU A 1 202 ? 21.996 26.276 52.491 1.00 40.88 202 GLU A O 1
ATOM 1653 N N . ASP A 1 203 ? 21.686 27.984 51.094 1.00 41.88 203 ASP A N 1
ATOM 1654 C CA . ASP A 1 203 ? 22.983 28.428 50.543 1.00 41.88 203 ASP A CA 1
ATOM 1655 C C . ASP A 1 203 ? 22.850 28.980 49.109 1.00 41.88 203 ASP A C 1
ATOM 1657 O O . ASP A 1 203 ? 22.796 28.276 48.094 1.00 41.88 203 ASP A O 1
ATOM 1661 N N . GLU A 1 204 ? 22.827 30.309 49.044 1.00 47.16 204 GLU A N 1
ATOM 1662 C CA . GLU A 1 204 ? 22.953 31.135 47.848 1.00 47.16 204 GLU A CA 1
ATOM 1663 C C . GLU A 1 204 ? 24.419 31.207 47.366 1.00 47.16 204 GLU A C 1
ATOM 1665 O O . GLU A 1 204 ? 25.023 32.269 47.450 1.00 47.16 204 GLU A O 1
ATOM 1670 N N . GLU A 1 205 ? 25.046 30.144 46.838 1.00 44.28 205 GLU A N 1
ATOM 1671 C CA . GLU A 1 205 ? 26.412 30.325 46.280 1.00 44.28 205 GLU A CA 1
ATOM 1672 C C . GLU A 1 205 ? 26.894 29.317 45.216 1.00 44.28 205 GLU A C 1
ATOM 1674 O O . GLU A 1 205 ? 28.061 28.936 45.178 1.00 44.28 205 GLU A O 1
ATOM 1679 N N . MET A 1 206 ? 26.042 28.885 44.273 1.00 39.34 206 MET A N 1
ATOM 1680 C CA . MET A 1 206 ? 26.531 28.044 43.157 1.00 39.34 206 MET A CA 1
ATOM 1681 C C . MET A 1 206 ? 25.814 28.241 41.812 1.00 39.34 206 MET A C 1
ATOM 1683 O O . MET A 1 206 ? 25.600 27.297 41.056 1.00 39.34 206 MET A O 1
ATOM 1687 N N . GLN A 1 207 ? 25.443 29.484 41.479 1.00 41.59 207 GLN A N 1
ATOM 1688 C CA . GLN A 1 207 ? 24.834 29.825 40.177 1.00 41.59 207 GLN A CA 1
ATOM 1689 C C . GLN A 1 207 ? 25.530 30.949 39.399 1.00 41.59 207 GLN A C 1
ATOM 1691 O O . GLN A 1 207 ? 24.966 31.550 38.485 1.00 41.59 207 GLN A O 1
ATOM 1696 N N . LYS A 1 208 ? 26.803 31.207 39.687 1.00 42.34 208 LYS A N 1
ATOM 1697 C CA . LYS A 1 208 ? 27.599 32.151 38.903 1.00 42.34 208 LYS A CA 1
ATOM 1698 C C . LYS A 1 208 ? 29.029 31.653 38.849 1.00 42.34 208 LYS A C 1
ATOM 1700 O O . LYS A 1 208 ? 29.769 31.925 39.773 1.00 42.34 208 LYS A O 1
ATOM 1705 N N . ILE A 1 209 ? 29.382 30.909 37.798 1.00 37.66 209 ILE A N 1
ATOM 1706 C CA . ILE A 1 209 ? 30.722 30.839 37.186 1.00 37.66 209 ILE A CA 1
ATOM 1707 C C . ILE A 1 209 ? 30.647 29.841 36.010 1.00 37.66 209 ILE A C 1
ATOM 1709 O O . ILE A 1 209 ? 30.519 28.635 36.175 1.00 37.66 209 ILE A O 1
ATOM 1713 N N . ILE A 1 210 ? 30.734 30.418 34.806 1.00 39.06 210 ILE A N 1
ATOM 1714 C CA . ILE A 1 210 ? 31.181 29.807 33.543 1.00 39.06 210 ILE A CA 1
ATOM 1715 C C . ILE A 1 210 ? 30.123 29.016 32.751 1.00 39.06 210 ILE A C 1
ATOM 1717 O O . ILE A 1 210 ? 30.257 27.848 32.405 1.00 39.06 210 ILE A O 1
ATOM 1721 N N . SER A 1 211 ? 29.116 29.756 32.289 1.00 38.25 211 SER A N 1
ATOM 1722 C CA . SER A 1 211 ? 28.863 29.815 30.848 1.00 38.25 211 SER A CA 1
ATOM 1723 C C . SER A 1 211 ? 30.042 30.527 30.172 1.00 38.25 211 SER A C 1
ATOM 1725 O O . SER A 1 211 ? 30.297 31.672 30.531 1.00 38.25 211 SER A O 1
ATOM 1727 N N . TYR A 1 212 ? 30.762 29.868 29.261 1.00 32.88 212 TYR A N 1
ATOM 1728 C CA . TYR A 1 212 ? 31.313 30.396 27.995 1.00 32.88 212 TYR A CA 1
ATOM 1729 C C . TYR A 1 212 ? 32.372 29.431 27.439 1.00 32.88 212 TYR A C 1
ATOM 1731 O O . TYR A 1 212 ? 33.325 29.107 28.134 1.00 32.88 212 TYR A O 1
ATOM 1739 N N . SER A 1 213 ? 32.243 29.118 26.141 1.00 33.03 213 SER A N 1
ATOM 1740 C CA . SER A 1 213 ? 33.295 28.581 25.258 1.00 33.03 213 SER A CA 1
ATOM 1741 C C . SER A 1 213 ? 33.703 27.126 25.553 1.00 33.03 213 SER A C 1
ATOM 1743 O O . SER A 1 213 ? 34.260 26.826 26.595 1.00 33.03 213 SER A O 1
ATOM 1745 N N . ILE A 1 214 ? 33.466 26.135 24.692 1.00 39.38 214 ILE A N 1
ATOM 1746 C CA . ILE A 1 214 ? 34.096 25.980 23.375 1.00 39.38 214 ILE A CA 1
ATOM 1747 C C . ILE A 1 214 ? 33.203 25.040 22.540 1.00 39.38 214 ILE A C 1
ATOM 1749 O O . ILE A 1 214 ? 33.172 23.828 22.743 1.00 39.38 214 ILE A O 1
ATOM 1753 N N . ASN A 1 215 ? 32.462 25.624 21.598 1.00 40.34 215 ASN A N 1
ATOM 1754 C CA . ASN A 1 215 ? 32.151 24.975 20.329 1.00 40.34 215 ASN A CA 1
ATOM 1755 C C . ASN A 1 215 ? 33.378 25.224 19.448 1.00 40.34 215 ASN A C 1
ATOM 1757 O O . ASN A 1 215 ? 33.455 26.292 18.860 1.00 40.34 215 ASN A O 1
ATOM 1761 N N . ASP A 1 216 ? 34.351 24.315 19.465 1.00 41.81 216 ASP A N 1
ATOM 1762 C CA . ASP A 1 216 ? 35.442 24.208 18.481 1.00 41.81 216 ASP A CA 1
ATOM 1763 C C . ASP A 1 216 ? 36.341 23.024 18.870 1.00 41.81 216 ASP A C 1
ATOM 1765 O O . ASP A 1 216 ? 37.324 23.186 19.585 1.00 41.81 216 ASP A O 1
ATOM 1769 N N . ALA A 1 217 ? 35.948 21.813 18.457 1.00 37.41 217 ALA A N 1
ATOM 1770 C CA . ALA A 1 217 ? 36.826 20.646 18.259 1.00 37.41 217 ALA A CA 1
ATOM 1771 C C . ALA A 1 217 ? 36.000 19.431 17.782 1.00 37.41 217 ALA A C 1
ATOM 1773 O O . ALA A 1 217 ? 35.931 18.401 18.447 1.00 37.41 217 ALA A O 1
ATOM 1774 N N . PHE A 1 218 ? 35.347 19.546 16.624 1.00 39.94 218 PHE A N 1
ATOM 1775 C CA . PHE A 1 218 ? 34.882 18.385 15.856 1.00 39.94 218 PHE A CA 1
ATOM 1776 C C . PHE A 1 218 ? 35.748 18.283 14.601 1.00 39.94 218 PHE A C 1
ATOM 1778 O O . PHE A 1 218 ? 35.358 18.749 13.541 1.00 39.94 218 PHE A O 1
ATOM 1785 N N . ASP A 1 219 ? 36.959 17.748 14.759 1.00 37.72 219 ASP A N 1
ATOM 1786 C CA . ASP A 1 219 ? 37.665 16.996 13.715 1.00 37.72 219 ASP A CA 1
ATOM 1787 C C . ASP A 1 219 ? 38.992 16.461 14.265 1.00 37.72 219 ASP A C 1
ATOM 1789 O O . ASP A 1 219 ? 39.954 17.201 14.464 1.00 37.72 219 ASP A O 1
ATOM 1793 N N . SER A 1 220 ? 39.047 15.158 14.538 1.00 35.91 220 SER A N 1
ATOM 1794 C CA . SER A 1 220 ? 40.199 14.303 14.221 1.00 35.91 220 SER A CA 1
ATOM 1795 C C . SER A 1 220 ? 40.004 12.888 14.768 1.00 35.91 220 SER A C 1
ATOM 1797 O O . SER A 1 220 ? 39.724 12.677 15.941 1.00 35.91 220 SER A O 1
ATOM 1799 N N . GLY A 1 221 ? 40.242 11.907 13.898 1.00 31.17 221 GLY A N 1
ATOM 1800 C CA . GLY A 1 221 ? 40.967 10.705 14.303 1.00 31.17 221 GLY A CA 1
ATOM 1801 C C . GLY A 1 221 ? 40.161 9.562 14.909 1.00 31.17 221 GLY A C 1
ATOM 1802 O O . GLY A 1 221 ? 40.119 9.373 16.116 1.00 31.17 221 GLY A O 1
ATOM 1803 N N . ARG A 1 222 ? 39.656 8.704 14.018 1.00 35.72 222 ARG A N 1
ATOM 1804 C CA . ARG A 1 222 ? 39.942 7.255 14.000 1.00 35.72 222 ARG A CA 1
ATOM 1805 C C . ARG A 1 222 ? 40.924 6.795 15.096 1.00 35.72 222 ARG A C 1
ATOM 1807 O O . ARG A 1 222 ? 42.072 7.226 15.062 1.00 35.72 222 ARG A O 1
ATOM 1814 N N . LEU A 1 223 ? 40.519 5.837 15.931 1.00 34.31 223 LEU A N 1
ATOM 1815 C CA . LEU A 1 223 ? 41.381 4.744 16.397 1.00 34.31 223 LEU A CA 1
ATOM 1816 C C . LEU A 1 223 ? 40.545 3.614 17.012 1.00 34.31 223 LEU A C 1
ATOM 1818 O O . LEU A 1 223 ? 39.613 3.841 17.782 1.00 34.31 223 LEU A O 1
ATOM 1822 N N . ASP A 1 224 ? 40.905 2.404 16.602 1.00 39.56 224 ASP A N 1
ATOM 1823 C CA . ASP A 1 224 ? 40.376 1.113 17.016 1.00 39.56 224 ASP A CA 1
ATOM 1824 C C . ASP A 1 224 ? 40.531 0.870 18.520 1.00 39.56 224 ASP A C 1
ATOM 1826 O O . ASP A 1 224 ? 41.622 1.031 19.066 1.00 39.56 224 ASP A O 1
ATOM 1830 N N . ILE A 1 225 ? 39.473 0.375 19.169 1.00 38.56 225 ILE A N 1
ATOM 1831 C CA . ILE A 1 225 ? 39.589 -0.374 20.425 1.00 38.56 225 ILE A CA 1
ATOM 1832 C C . ILE A 1 225 ? 38.654 -1.586 20.350 1.00 38.56 225 ILE A C 1
ATOM 1834 O O . ILE A 1 225 ? 37.458 -1.502 20.620 1.00 38.56 225 ILE A O 1
ATOM 1838 N N . GLN A 1 226 ? 39.240 -2.731 19.988 1.00 36.59 226 GLN A N 1
ATOM 1839 C CA . GLN A 1 226 ? 38.789 -4.043 20.446 1.00 36.59 226 GLN A CA 1
ATOM 1840 C C . GLN A 1 226 ? 38.813 -4.061 21.976 1.00 36.59 226 GLN A C 1
ATOM 1842 O O . GLN A 1 226 ? 39.840 -3.729 22.568 1.00 36.59 226 GLN A O 1
ATOM 1847 N N . LYS A 1 227 ? 37.732 -4.516 22.610 1.00 34.81 227 LYS A N 1
ATOM 1848 C CA . LYS A 1 227 ? 37.802 -5.139 23.933 1.00 34.81 227 LYS A CA 1
ATOM 1849 C C . LYS A 1 227 ? 36.700 -6.179 24.079 1.00 34.81 227 LYS A C 1
ATOM 1851 O O . LYS A 1 227 ? 35.517 -5.850 24.062 1.00 34.81 227 LYS A O 1
ATOM 1856 N N . ASP A 1 228 ? 37.162 -7.417 24.216 1.00 36.81 228 ASP A N 1
ATOM 1857 C CA . ASP A 1 228 ? 36.446 -8.566 24.748 1.00 36.81 228 ASP A CA 1
ATOM 1858 C C . ASP A 1 228 ? 35.644 -8.197 25.998 1.00 36.81 228 ASP A C 1
ATOM 1860 O O . ASP A 1 228 ? 36.188 -7.622 26.944 1.00 36.81 228 ASP A O 1
ATOM 1864 N N . TYR A 1 229 ? 34.380 -8.614 26.029 1.00 35.88 229 TYR A N 1
ATOM 1865 C CA . TYR A 1 229 ? 33.712 -8.968 27.273 1.00 35.88 229 TYR A CA 1
ATOM 1866 C C . TYR A 1 229 ? 33.057 -10.331 27.103 1.00 35.88 229 TYR A C 1
ATOM 1868 O O . TYR A 1 229 ? 32.235 -10.564 26.223 1.00 35.88 229 TYR A O 1
ATOM 1876 N N . THR A 1 230 ? 33.530 -11.226 27.953 1.00 35.06 230 THR A N 1
ATOM 1877 C CA . THR A 1 230 ? 33.214 -12.635 28.091 1.00 35.06 230 THR A CA 1
ATOM 1878 C C . THR A 1 230 ? 31.804 -12.860 28.629 1.00 35.06 230 THR A C 1
ATOM 1880 O O . THR A 1 230 ? 31.372 -12.225 29.592 1.00 35.06 230 THR A O 1
ATOM 1883 N N . ASP A 1 231 ? 31.130 -13.831 28.015 1.00 39.00 231 ASP A N 1
ATOM 1884 C CA . ASP A 1 231 ? 29.849 -14.409 28.408 1.00 39.00 231 ASP A CA 1
ATOM 1885 C C . ASP A 1 231 ? 29.875 -15.002 29.823 1.00 39.00 231 ASP A C 1
ATOM 1887 O O . ASP A 1 231 ? 30.676 -15.893 30.117 1.00 39.00 231 ASP A O 1
ATOM 1891 N N . LYS A 1 232 ? 28.934 -14.572 30.675 1.00 44.59 232 LYS A N 1
ATOM 1892 C CA . LYS A 1 232 ? 28.452 -15.322 31.848 1.00 44.59 232 LYS A CA 1
ATOM 1893 C C . LYS A 1 232 ? 27.039 -14.886 32.245 1.00 44.59 232 LYS A C 1
ATOM 1895 O O . LYS A 1 232 ? 26.912 -13.943 33.011 1.00 44.59 232 LYS A O 1
ATOM 1900 N N . TYR A 1 233 ? 26.018 -15.628 31.816 1.00 39.72 233 TYR A N 1
ATOM 1901 C CA . TYR A 1 233 ? 24.740 -15.826 32.528 1.00 39.72 233 TYR A CA 1
ATOM 1902 C C . TYR A 1 233 ? 24.195 -17.195 32.076 1.00 39.72 233 TYR A C 1
ATOM 1904 O O . TYR A 1 233 ? 23.875 -17.373 30.910 1.00 39.72 233 TYR A O 1
ATOM 1912 N N . ALA A 1 234 ? 24.423 -18.257 32.852 1.00 36.09 234 ALA A N 1
ATOM 1913 C CA . ALA A 1 234 ? 23.516 -18.772 33.884 1.00 36.09 234 ALA A CA 1
ATOM 1914 C C . ALA A 1 234 ? 22.216 -19.337 33.280 1.00 36.09 234 ALA A C 1
ATOM 1916 O O . ALA A 1 234 ? 21.241 -18.618 33.084 1.00 36.09 234 ALA A O 1
ATOM 1917 N N . GLU A 1 235 ? 22.245 -20.641 32.995 1.00 38.25 235 GLU A N 1
ATOM 1918 C CA . GLU A 1 235 ? 21.065 -21.471 32.752 1.00 38.25 235 GLU A CA 1
ATOM 1919 C C . GLU A 1 235 ? 20.185 -21.458 34.010 1.00 38.25 235 GLU A C 1
ATOM 1921 O O . GLU A 1 235 ? 20.648 -21.789 35.104 1.00 38.25 235 GLU A O 1
ATOM 1926 N N . VAL A 1 236 ? 18.927 -21.039 33.857 1.00 36.41 236 VAL A N 1
ATOM 1927 C CA . VAL A 1 236 ? 17.881 -21.221 34.865 1.00 36.41 236 VAL A CA 1
ATOM 1928 C C . VAL A 1 236 ? 17.000 -22.366 34.391 1.00 36.41 236 VAL A C 1
ATOM 1930 O O . VAL A 1 236 ? 16.399 -22.316 33.319 1.00 36.41 236 VAL A O 1
ATOM 1933 N N . ASP A 1 237 ? 17.015 -23.406 35.208 1.00 40.47 237 ASP A N 1
ATOM 1934 C CA . ASP A 1 237 ? 16.234 -24.628 35.143 1.00 40.47 237 ASP A CA 1
ATOM 1935 C C . ASP A 1 237 ? 14.831 -24.331 35.703 1.00 40.47 237 ASP A C 1
ATOM 1937 O O . ASP A 1 237 ? 14.697 -24.051 36.893 1.00 40.47 237 ASP A O 1
ATOM 1941 N N . ASP A 1 238 ? 13.796 -24.347 34.858 1.00 37.72 238 ASP A N 1
ATOM 1942 C CA . ASP A 1 238 ? 12.394 -24.215 35.278 1.00 37.72 238 ASP A CA 1
ATOM 1943 C C . ASP A 1 238 ? 11.639 -25.520 34.975 1.00 37.72 238 ASP A C 1
ATOM 1945 O O . ASP A 1 238 ? 10.993 -25.696 33.939 1.00 37.72 238 ASP A O 1
ATOM 1949 N N . CYS A 1 239 ? 11.711 -26.447 35.931 1.00 39.00 239 CYS A N 1
ATOM 1950 C CA . CYS A 1 239 ? 10.757 -27.540 36.088 1.00 39.00 239 CYS A CA 1
ATOM 1951 C C . CYS A 1 239 ? 9.488 -27.013 36.780 1.00 39.00 239 CYS A C 1
ATOM 1953 O O . CYS A 1 239 ? 9.474 -26.833 37.997 1.00 39.00 239 CYS A O 1
ATOM 1955 N N . TYR A 1 240 ? 8.396 -26.844 36.029 1.00 41.81 240 TYR A N 1
ATOM 1956 C CA . TYR A 1 240 ? 7.048 -26.799 36.601 1.00 41.81 240 TYR A CA 1
ATOM 1957 C C . TYR A 1 240 ? 6.228 -27.994 36.110 1.00 41.81 240 TYR A C 1
ATOM 1959 O O . TYR A 1 240 ? 5.822 -28.074 34.950 1.00 41.81 240 TYR A O 1
ATOM 1967 N N . ASP A 1 241 ? 5.991 -28.921 37.038 1.00 43.94 241 ASP A N 1
ATOM 1968 C CA . ASP A 1 241 ? 5.067 -30.046 36.923 1.00 43.94 241 ASP A CA 1
ATOM 1969 C C . ASP A 1 241 ? 3.639 -29.540 36.639 1.00 43.94 241 ASP A C 1
ATOM 1971 O O . ASP A 1 241 ? 2.964 -28.972 37.500 1.00 43.94 241 ASP A O 1
ATOM 1975 N N . LEU A 1 242 ? 3.159 -29.765 35.414 1.00 47.75 242 LEU A N 1
ATOM 1976 C CA . LEU A 1 242 ? 1.783 -29.506 34.987 1.00 47.75 242 LEU A CA 1
ATOM 1977 C C . LEU A 1 242 ? 0.869 -30.672 35.398 1.00 47.75 242 LEU A C 1
ATOM 1979 O O . LEU A 1 242 ? 0.536 -31.546 34.596 1.00 47.75 242 LEU A O 1
ATOM 1983 N N . LYS A 1 243 ? 0.409 -30.660 36.648 1.00 48.34 243 LYS A N 1
ATOM 1984 C CA . LYS A 1 243 ? -0.829 -31.337 37.059 1.00 48.34 243 LYS A CA 1
ATOM 1985 C C . LYS A 1 243 ? -1.849 -30.248 37.373 1.00 48.34 243 LYS A C 1
ATOM 1987 O O . LYS A 1 243 ? -1.654 -29.554 38.353 1.00 48.34 243 LYS A O 1
ATOM 1992 N N . ASP A 1 244 ? -2.815 -30.055 36.464 1.00 51.06 244 ASP A N 1
ATOM 1993 C CA . ASP A 1 244 ? -4.142 -29.401 36.652 1.00 51.06 244 ASP A CA 1
ATOM 1994 C C . ASP A 1 244 ? -4.723 -28.779 35.357 1.00 51.06 244 ASP A C 1
ATOM 1996 O O . ASP A 1 244 ? -5.531 -27.850 35.367 1.00 51.06 244 ASP A O 1
ATOM 2000 N N . CYS A 1 245 ? -4.381 -29.308 34.175 1.00 52.16 245 CYS A N 1
ATOM 2001 C CA . CYS A 1 245 ? -4.949 -28.815 32.910 1.00 52.16 245 CYS A CA 1
ATOM 2002 C C . CYS A 1 245 ? -6.404 -29.248 32.633 1.00 52.16 245 CYS A C 1
ATOM 2004 O O . CYS A 1 245 ? -7.022 -28.718 31.706 1.00 52.16 245 CYS A O 1
ATOM 2006 N N . ASN A 1 246 ? -6.976 -30.175 33.409 1.00 50.53 246 ASN A N 1
ATOM 2007 C CA . ASN A 1 246 ? -8.339 -30.665 33.168 1.00 50.53 246 ASN A CA 1
ATOM 2008 C C . ASN A 1 246 ? -9.419 -29.765 33.791 1.00 50.53 246 ASN A C 1
ATOM 2010 O O . ASN A 1 246 ? -10.441 -29.523 33.150 1.00 50.53 246 ASN A O 1
ATOM 2014 N N . GLU A 1 247 ? -9.170 -29.175 34.962 1.00 49.88 247 GLU A N 1
ATOM 2015 C CA . GLU A 1 247 ? -10.155 -28.315 35.638 1.00 49.88 247 GLU A CA 1
ATOM 2016 C C . GLU A 1 247 ? -10.372 -26.987 34.891 1.00 49.88 247 GLU A C 1
ATOM 2018 O O . GLU A 1 247 ? -11.499 -26.511 34.742 1.00 49.88 247 GLU A O 1
ATOM 2023 N N . ILE A 1 248 ? -9.313 -26.423 34.298 1.00 55.34 248 ILE A N 1
ATOM 2024 C CA . ILE A 1 248 ? -9.397 -25.180 33.510 1.00 55.34 248 ILE A CA 1
ATOM 2025 C C . ILE A 1 248 ? -10.207 -25.381 32.219 1.00 55.34 248 ILE A C 1
ATOM 2027 O O . ILE A 1 248 ? -10.889 -24.459 31.756 1.00 55.34 248 ILE A O 1
ATOM 2031 N N . LYS A 1 249 ? -10.148 -26.576 31.622 1.00 59.94 249 LYS A N 1
ATOM 2032 C CA . LYS A 1 249 ? -10.904 -26.894 30.406 1.00 59.94 249 LYS A CA 1
ATOM 2033 C C . LYS A 1 249 ? -12.398 -27.033 30.707 1.00 59.94 249 LYS A C 1
ATOM 2035 O O . LYS A 1 249 ? -13.213 -26.460 29.987 1.00 59.94 249 LYS A O 1
ATOM 2040 N N . GLU A 1 250 ? -12.739 -27.685 31.816 1.00 61.66 250 GLU A N 1
ATOM 2041 C CA . GLU A 1 250 ? -14.127 -27.863 32.252 1.00 61.66 250 GLU A CA 1
ATOM 2042 C C . GLU A 1 250 ? -14.796 -26.528 32.631 1.00 61.66 250 GLU A C 1
ATOM 2044 O O . GLU A 1 250 ? -15.945 -26.268 32.264 1.00 61.66 250 GLU A O 1
ATOM 2049 N N . VAL A 1 251 ? -14.061 -25.623 33.290 1.00 58.50 251 VAL A N 1
ATOM 2050 C CA . VAL A 1 251 ? -14.559 -24.273 33.608 1.00 58.50 251 VAL A CA 1
ATOM 2051 C C . VAL A 1 251 ? -14.809 -23.456 32.335 1.00 58.50 251 VAL A C 1
ATOM 2053 O O . VAL A 1 251 ? -15.834 -22.780 32.231 1.00 58.50 251 VAL A O 1
ATOM 2056 N N . LYS A 1 252 ? -13.926 -23.542 31.329 1.00 62.47 252 LYS A N 1
ATOM 2057 C CA . LYS A 1 252 ? -14.117 -22.846 30.043 1.00 62.47 252 LYS A CA 1
ATOM 2058 C C . LYS A 1 252 ? -15.354 -23.337 29.288 1.00 62.47 252 LYS A C 1
ATOM 2060 O O . LYS A 1 252 ? -16.083 -22.514 28.735 1.00 62.47 252 LYS A O 1
ATOM 2065 N N . GLU A 1 253 ? -15.611 -24.643 29.286 1.00 65.81 253 GLU A N 1
ATOM 2066 C CA . GLU A 1 253 ? -16.787 -25.223 28.627 1.00 65.81 253 GLU A CA 1
ATOM 2067 C C . GLU A 1 253 ? -18.095 -24.838 29.336 1.00 65.81 253 GLU A C 1
ATOM 2069 O O . GLU A 1 253 ? -19.058 -24.453 28.667 1.00 65.81 253 GLU A O 1
ATOM 2074 N N . LYS A 1 254 ? -18.117 -24.819 30.678 1.00 63.22 254 LYS A N 1
ATOM 2075 C CA . LYS A 1 254 ? -19.285 -24.367 31.461 1.00 63.22 254 LYS A CA 1
ATOM 2076 C C . LYS A 1 254 ? -19.596 -22.881 31.248 1.00 63.22 254 LYS A C 1
ATOM 2078 O O . LYS A 1 254 ? -20.760 -22.514 31.096 1.00 63.22 254 LYS A O 1
ATOM 2083 N N . VAL A 1 255 ? -18.570 -22.027 31.168 1.00 60.41 255 VAL A N 1
ATOM 2084 C CA . VAL A 1 255 ? -18.740 -20.591 30.869 1.00 60.41 255 VAL A CA 1
ATOM 2085 C C . VAL A 1 255 ? -19.260 -20.375 29.444 1.00 60.41 255 VAL A C 1
ATOM 2087 O O . VAL A 1 255 ? -20.133 -19.532 29.230 1.00 60.41 255 VAL A O 1
ATOM 2090 N N . ALA A 1 256 ? -18.776 -21.146 28.466 1.00 64.12 256 ALA A N 1
ATOM 2091 C CA . ALA A 1 256 ? -19.257 -21.063 27.088 1.00 64.12 256 ALA A CA 1
ATOM 2092 C C . ALA A 1 256 ? -20.738 -21.467 26.962 1.00 64.12 256 ALA A C 1
ATOM 2094 O O . ALA A 1 256 ? -21.494 -20.789 26.261 1.00 64.12 256 ALA A O 1
ATOM 2095 N N . TRP A 1 257 ? -21.163 -22.513 27.678 1.00 68.38 257 TRP A N 1
ATOM 2096 C CA . TRP A 1 257 ? -22.562 -22.947 27.733 1.00 68.38 257 TRP A CA 1
ATOM 2097 C C . TRP A 1 257 ? -23.482 -21.897 28.366 1.00 68.38 257 TRP A C 1
ATOM 2099 O O . TRP A 1 257 ? -24.494 -21.536 27.763 1.00 68.38 257 TRP A O 1
ATOM 2109 N N . ALA A 1 258 ? -23.094 -21.324 29.509 1.00 57.97 258 ALA A N 1
ATOM 2110 C CA . ALA A 1 258 ? -23.872 -20.274 30.174 1.00 57.97 258 ALA A CA 1
ATOM 2111 C C . ALA A 1 258 ? -24.059 -19.030 29.281 1.00 57.97 258 ALA A C 1
ATOM 2113 O O . ALA A 1 258 ? -25.157 -18.483 29.178 1.00 57.97 258 ALA A O 1
ATOM 2114 N N . LEU A 1 259 ? -23.008 -18.623 28.557 1.00 61.19 259 LEU A N 1
ATOM 2115 C CA . LEU A 1 259 ? -23.070 -17.498 27.617 1.00 61.19 259 LEU A CA 1
ATOM 2116 C C . LEU A 1 259 ? -23.951 -17.783 26.389 1.00 61.19 259 LEU A C 1
ATOM 2118 O O . LEU A 1 259 ? -24.507 -16.848 25.803 1.00 61.19 259 LEU A O 1
ATOM 2122 N N . MET A 1 260 ? -24.076 -19.046 25.966 1.00 66.12 260 MET A N 1
ATOM 2123 C CA . MET A 1 260 ? -25.006 -19.428 24.900 1.00 66.12 260 MET A CA 1
ATOM 2124 C C . MET A 1 260 ? -26.458 -19.404 25.383 1.00 66.12 260 MET A C 1
ATOM 2126 O O . MET A 1 260 ? -27.302 -18.829 24.693 1.00 66.12 260 MET A O 1
ATOM 2130 N N . GLU A 1 261 ? -26.750 -19.945 26.567 1.00 61.94 261 GLU A N 1
ATOM 2131 C CA . GLU A 1 261 ? -28.101 -19.921 27.147 1.00 61.94 261 GLU A CA 1
ATOM 2132 C C . GLU A 1 261 ? -28.597 -18.490 27.393 1.00 61.94 261 GLU A C 1
ATOM 2134 O O . GLU A 1 261 ? -29.734 -18.154 27.046 1.00 61.94 261 GLU A O 1
ATOM 2139 N N . GLU A 1 262 ? -27.730 -17.605 27.889 1.00 54.22 262 GLU A N 1
ATOM 2140 C CA . GLU A 1 262 ? -28.073 -16.201 28.129 1.00 54.22 262 GLU A CA 1
ATOM 2141 C C . GLU A 1 262 ? -28.343 -15.446 26.813 1.00 54.22 262 GLU A C 1
ATOM 2143 O O . GLU A 1 262 ? -29.326 -14.707 26.697 1.00 54.22 262 GLU A O 1
ATOM 2148 N N . LYS A 1 263 ? -27.557 -15.706 25.756 1.00 61.50 263 LYS A N 1
ATOM 2149 C CA . LYS A 1 263 ? -27.810 -15.153 24.411 1.00 61.50 263 LYS A CA 1
ATOM 2150 C C . LYS A 1 263 ? -29.124 -15.650 23.806 1.00 61.50 263 LYS A C 1
ATOM 2152 O O . LYS A 1 263 ? -29.817 -14.876 23.138 1.00 61.50 263 LYS A O 1
ATOM 2157 N N . VAL A 1 264 ? -29.471 -16.920 24.015 1.00 58.53 264 VAL A N 1
ATOM 2158 C CA . VAL A 1 264 ? -30.736 -17.505 23.540 1.00 58.53 264 VAL A CA 1
ATOM 2159 C C . VAL A 1 264 ? -31.925 -16.914 24.306 1.00 58.53 264 VAL A C 1
ATOM 2161 O O . VAL A 1 264 ? -32.916 -16.526 23.684 1.00 58.53 264 VAL A O 1
ATOM 2164 N N . SER A 1 265 ? -31.796 -16.738 25.623 1.00 59.06 265 SER A N 1
ATOM 2165 C CA . SER A 1 265 ? -32.773 -16.062 26.489 1.00 59.06 265 SER A CA 1
ATOM 2166 C C . SER A 1 265 ? -33.052 -14.618 26.044 1.00 59.06 265 SER A C 1
ATOM 2168 O O . SER A 1 265 ? -34.213 -14.236 25.858 1.00 59.06 265 SER A O 1
ATOM 2170 N N . ILE A 1 266 ? -32.002 -13.833 25.773 1.00 55.91 266 ILE A N 1
ATOM 2171 C CA . ILE A 1 266 ? -32.124 -12.438 25.317 1.00 55.91 266 ILE A CA 1
ATOM 2172 C C . ILE A 1 266 ? -32.826 -12.363 23.952 1.00 55.91 266 ILE A C 1
ATOM 2174 O O . ILE A 1 266 ? -33.729 -11.542 23.768 1.00 55.91 266 ILE A O 1
ATOM 2178 N N . LYS A 1 267 ? -32.476 -13.251 23.009 1.00 66.81 267 LYS A N 1
ATOM 2179 C CA . LYS A 1 267 ? -33.146 -13.326 21.697 1.00 66.81 267 LYS A CA 1
ATOM 2180 C C . LYS A 1 267 ? -34.622 -13.711 21.818 1.00 66.81 267 LYS A C 1
ATOM 2182 O O . LYS A 1 267 ? -35.459 -13.113 21.146 1.00 66.81 267 LYS A O 1
ATOM 2187 N N . LEU A 1 268 ? -34.961 -14.661 22.692 1.00 62.06 268 LEU A N 1
ATOM 2188 C CA . LEU A 1 268 ? -36.348 -15.069 22.939 1.00 62.06 268 LEU A CA 1
ATOM 2189 C C . LEU A 1 268 ? -37.180 -13.954 23.581 1.00 62.06 268 LEU A C 1
ATOM 2191 O O . LEU A 1 268 ? -38.341 -13.775 23.211 1.00 62.06 268 LEU A O 1
ATOM 2195 N N . LYS A 1 269 ? -36.599 -13.190 24.512 1.00 72.25 269 LYS A N 1
ATOM 2196 C CA . LYS A 1 269 ? -37.268 -12.041 25.137 1.00 72.25 269 LYS A CA 1
ATOM 2197 C C . LYS A 1 269 ? -37.535 -10.936 24.112 1.00 72.25 269 LYS A C 1
ATOM 2199 O O . LYS A 1 269 ? -38.673 -10.499 23.983 1.00 72.25 269 LYS A O 1
ATOM 2204 N N . SER A 1 270 ? -36.533 -10.606 23.293 1.00 73.94 270 SER A N 1
ATOM 2205 C CA . SER A 1 270 ? -36.668 -9.639 22.197 1.00 73.94 270 SER A CA 1
ATOM 2206 C C . SER A 1 270 ? -37.727 -10.053 21.165 1.00 73.94 270 SER A C 1
ATOM 2208 O O . SER A 1 270 ? -38.526 -9.219 20.745 1.00 73.94 270 SER A O 1
ATOM 2210 N N . LEU A 1 271 ? -37.808 -11.340 20.808 1.00 70.88 271 LEU A N 1
ATOM 2211 C CA . LEU A 1 271 ? -38.841 -11.855 19.900 1.00 70.88 271 LEU A CA 1
ATOM 2212 C C . LEU A 1 271 ? -40.249 -11.823 20.510 1.00 70.88 271 LEU A C 1
ATOM 2214 O O . LEU A 1 271 ? -41.212 -11.523 19.803 1.00 70.88 271 LEU A O 1
ATOM 2218 N N . LYS A 1 272 ? -40.392 -12.109 21.811 1.00 79.12 272 LYS A N 1
ATOM 2219 C CA . LYS A 1 272 ? -41.681 -11.988 22.515 1.00 79.12 272 LYS A CA 1
ATOM 2220 C C . LYS A 1 272 ? -42.151 -10.535 22.580 1.00 79.12 272 LYS A C 1
ATOM 2222 O O . LYS A 1 272 ? -43.330 -10.283 22.333 1.00 79.12 272 LYS A O 1
ATOM 2227 N N . ASP A 1 273 ? -41.241 -9.600 22.840 1.00 75.50 273 ASP A N 1
ATOM 2228 C CA . ASP A 1 273 ? -41.545 -8.166 22.869 1.00 75.50 273 ASP A CA 1
ATOM 2229 C C . ASP A 1 273 ? -41.919 -7.647 21.472 1.00 75.50 273 ASP A C 1
ATOM 2231 O O . ASP A 1 273 ? -42.906 -6.926 21.319 1.00 75.50 273 ASP A O 1
ATOM 2235 N N . LEU A 1 274 ? -41.212 -8.094 20.428 1.00 69.25 274 LEU A N 1
ATOM 2236 C CA . LEU A 1 274 ? -41.535 -7.752 19.041 1.00 69.25 274 LEU A CA 1
ATOM 2237 C C . LEU A 1 274 ? -42.903 -8.309 18.619 1.00 69.25 274 LEU A C 1
ATOM 2239 O O . LEU A 1 274 ? -43.697 -7.594 18.009 1.00 69.25 274 LEU A O 1
ATOM 2243 N N . LYS A 1 275 ? -43.215 -9.554 19.004 1.00 77.38 275 LYS A N 1
ATOM 2244 C CA . LYS A 1 275 ? -44.533 -10.156 18.768 1.00 77.38 275 LYS A CA 1
ATOM 2245 C C . LYS A 1 275 ? -45.634 -9.360 19.467 1.00 77.38 275 LYS A C 1
ATOM 2247 O O . LYS A 1 275 ? -46.623 -9.047 18.821 1.00 77.38 275 LYS A O 1
ATOM 2252 N N . ARG A 1 276 ? -45.454 -8.989 20.741 1.00 79.81 276 ARG A N 1
ATOM 2253 C CA . ARG A 1 276 ? -46.431 -8.193 21.505 1.00 79.81 276 ARG A CA 1
ATOM 2254 C C . ARG A 1 276 ? -46.691 -6.830 20.863 1.00 79.81 276 ARG A C 1
ATOM 2256 O O . ARG A 1 276 ? -47.843 -6.412 20.784 1.00 79.81 276 ARG A O 1
ATOM 2263 N N . ASN A 1 277 ? -45.640 -6.166 20.387 1.00 74.75 277 ASN A N 1
ATOM 2264 C CA . ASN A 1 277 ? -45.763 -4.879 19.706 1.00 74.75 277 ASN A CA 1
ATOM 2265 C C . ASN A 1 277 ? -46.506 -5.012 18.371 1.00 74.75 277 ASN A C 1
ATOM 2267 O O . ASN A 1 277 ? -47.359 -4.181 18.072 1.00 74.75 277 ASN A O 1
ATOM 2271 N N . LEU A 1 278 ? -46.245 -6.075 17.605 1.00 74.81 278 LEU A N 1
ATOM 2272 C CA . LEU A 1 278 ? -46.974 -6.353 16.365 1.00 74.81 278 LEU A CA 1
ATOM 2273 C C . LEU A 1 278 ? -48.460 -6.636 16.614 1.00 74.81 278 LEU A C 1
ATOM 2275 O O . LEU A 1 278 ? -49.289 -6.114 15.873 1.00 74.81 278 LEU A O 1
ATOM 2279 N N . THR A 1 279 ? -48.814 -7.385 17.665 1.00 77.50 279 THR A N 1
ATOM 2280 C CA . THR A 1 279 ? -50.227 -7.600 18.023 1.00 77.50 279 THR A CA 1
ATOM 2281 C C . THR A 1 279 ? -50.910 -6.285 18.395 1.00 77.50 279 THR A C 1
ATOM 2283 O O . THR A 1 279 ? -51.995 -6.002 17.909 1.00 77.50 279 THR A O 1
ATOM 2286 N N . HIS A 1 280 ? -50.238 -5.431 19.173 1.00 75.56 280 HIS A N 1
ATOM 2287 C CA . HIS A 1 280 ? -50.774 -4.123 19.562 1.00 75.56 280 HIS A CA 1
ATOM 2288 C C . HIS A 1 280 ? -51.008 -3.181 18.372 1.00 75.56 280 HIS A C 1
ATOM 2290 O O . HIS A 1 280 ? -51.945 -2.382 18.388 1.00 75.56 280 HIS A O 1
ATOM 2296 N N . ILE A 1 281 ? -50.138 -3.250 17.359 1.00 75.50 281 ILE A N 1
ATOM 2297 C CA . ILE A 1 281 ? -50.286 -2.493 16.112 1.00 75.50 281 ILE A CA 1
ATOM 2298 C C . ILE A 1 281 ? -51.466 -3.043 15.307 1.00 75.50 281 ILE A C 1
ATOM 2300 O O . ILE A 1 281 ? -52.288 -2.256 14.846 1.00 75.50 281 ILE A O 1
ATOM 2304 N N . ALA A 1 282 ? -51.579 -4.368 15.179 1.00 72.50 282 ALA A N 1
ATOM 2305 C CA . ALA A 1 282 ? -52.692 -4.999 14.480 1.00 72.50 282 ALA A CA 1
ATOM 2306 C C . ALA A 1 282 ? -54.037 -4.631 15.129 1.00 72.50 282 ALA A C 1
ATOM 2308 O O . ALA A 1 282 ? -54.924 -4.146 14.434 1.00 72.50 282 ALA A O 1
ATOM 2309 N N . ASP A 1 283 ? -54.151 -4.745 16.455 1.00 76.31 283 ASP A N 1
ATOM 2310 C CA . ASP A 1 283 ? -55.378 -4.415 17.189 1.00 76.31 283 ASP A CA 1
ATOM 2311 C C . ASP A 1 283 ? -55.784 -2.943 17.002 1.00 76.31 283 ASP A C 1
ATOM 2313 O O . ASP A 1 283 ? -56.964 -2.648 16.826 1.00 76.31 283 ASP A O 1
ATOM 2317 N N . ARG A 1 284 ? -54.821 -2.010 16.951 1.00 73.31 284 ARG A N 1
ATOM 2318 C CA . ARG A 1 284 ? -55.107 -0.599 16.629 1.00 73.31 284 ARG A CA 1
ATOM 2319 C C . ARG A 1 284 ? -55.626 -0.406 15.207 1.00 73.31 284 ARG A C 1
ATOM 2321 O O . ARG A 1 284 ? -56.556 0.365 15.023 1.00 73.31 284 ARG A O 1
ATOM 2328 N N . MET A 1 285 ? -55.069 -1.104 14.218 1.00 70.12 285 MET A N 1
ATOM 2329 C CA . MET A 1 285 ? -55.524 -0.961 12.829 1.00 70.12 285 MET A CA 1
ATOM 2330 C C . MET A 1 285 ? -56.938 -1.511 12.589 1.00 70.12 285 MET A C 1
ATOM 2332 O O . MET A 1 285 ? -57.601 -1.054 11.665 1.00 70.12 285 MET A O 1
ATOM 2336 N N . PHE A 1 286 ? -57.401 -2.469 13.398 1.00 68.75 286 PHE A N 1
ATOM 2337 C CA . PHE A 1 286 ? -58.748 -3.049 13.285 1.00 68.75 286 PHE A CA 1
ATOM 2338 C C . PHE A 1 286 ? -59.794 -2.393 14.203 1.00 68.75 286 PHE A C 1
ATOM 2340 O O . PHE A 1 286 ? -60.959 -2.768 14.142 1.00 68.75 286 PHE A O 1
ATOM 2347 N N . SER A 1 287 ? -59.399 -1.426 15.038 1.00 65.00 287 SER A N 1
ATOM 2348 C CA . SER A 1 287 ? -60.311 -0.688 15.932 1.00 65.00 287 SER A CA 1
ATOM 2349 C C . SER A 1 287 ? -60.83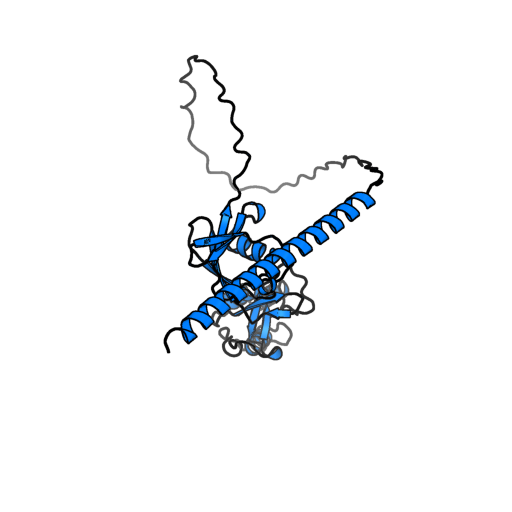8 0.625 15.330 1.00 65.00 287 SER A C 1
ATOM 2351 O O . SER A 1 287 ? -61.750 1.218 15.896 1.00 65.00 287 SER A O 1
ATOM 2353 N N . ASP A 1 288 ? -60.262 1.074 14.209 1.00 54.41 288 ASP A N 1
ATOM 2354 C CA . ASP A 1 288 ? -60.591 2.335 13.521 1.00 54.41 288 ASP A CA 1
ATOM 2355 C C . ASP A 1 288 ? -61.451 2.119 12.244 1.00 54.41 288 ASP A C 1
ATOM 2357 O O . ASP A 1 288 ? -61.433 2.943 11.326 1.00 54.41 288 ASP A O 1
ATOM 2361 N N . GLN A 1 289 ? -62.204 1.010 12.171 1.00 50.12 289 GLN A N 1
ATOM 2362 C CA . GLN A 1 289 ? -63.246 0.728 11.163 1.00 50.12 289 GLN A CA 1
ATOM 2363 C C . GLN A 1 289 ? -64.600 0.520 11.840 1.00 50.12 289 GLN A C 1
ATOM 2365 O O . GLN A 1 289 ? -65.607 0.986 11.261 1.00 50.12 289 GLN A O 1
#

Radius of gyration: 31.47 Å; chains: 1; bounding box: 105×64×84 Å

InterPro domains:
  IPR006615 Peptidase C19, ubiquitin-specific peptidase, DUSP domain [PF06337] (26-95)
  IPR006615 Peptidase C19, ubiquitin-specific peptidase, DUSP domain [PS51283] (1-99)
  IPR006615 Peptidase C19, ubiquitin-specific peptidase, DUSP domain [SM00695] (20-99)
  IPR029071 Ubiquitin-like domain superfamily [SSF54236] (105-181)
  IPR035927 DUSP-like superfamily [G3DSA:3.30.2230.10] (19-96)
  IPR035927 DUSP-like superfamily [SSF143791] (26-92)

pLDDT: mean 76.71, std 21.19, range [31.17, 97.44]

Organism: NCBI:txid5963

Sequence (289 aa):
MDLSIQKSLTKEAPPIVPESYDSSEKEVMLLSKIWWDKWCAYTGYNQPSTGLNPGPINNHPICTSNPDPDSYICLPKITWKRLIGWYAGGPKRKVFLLDHQLQFDTINISITFQSISTKIISVPLNLKFIDFKDHVCKKFKASQEMWKFYTQFESGIKTKLIESNHTLQDIGFCNNIHVVCERKKNRYQSVMPLDIREEEEEDEEMQKIISYSINDAFDSGRLDIQKDYTDKYAEVDDCYDLKDCNEIKEVKEKVAWALMEEKVSIKLKSLKDLKRNLTHIADRMFSDQ